Protein AF-A0ABD3GZM9-F1 (afdb_monomer_lite)

Radius of gyration: 21.62 Å; chains: 1; bounding box: 45×61×71 Å

Organism: NCBI:txid122646

pLDDT: mean 75.88, std 21.61, range [27.83, 94.75]

Sequence (218 aa):
MRMRKDNNWVPFNERPEWSHRLAARRHRARAARRWPESVGSADSRRLERGVGILHQVALSGYLQHSALNQRYLLIMKDPSRGGLQAMLESEVQFTLLVTYQAPAKESPGRYLRGLFKDDKLSLIRRTDVITVCLEQISDDESSVHALNLLLDLVSIGYEPSEADSGTLNEFVGIWSSPTDLAGHLCARLENLDAIRSRYWACVEQCYPSPQGRKDTGA

Foldseek 3Di:
DDDDDDPPDDDPVPDDPVVVVVVVVVVCVVVVDPDDLDADPVNLVVLVVLLVVLLVVLLVVPCNLVSLVVNLVSQQRRVVQVGLVNCVVVLLVSLLVSCLSQLLDLRSLVSNCVSCVVPLVVVLVPPSLLVSLLVQDDLALSNLNSLVSVLVSLVVPRDDDPVSQVSLCVRQNHDDDSLRSNLSSLVSNLVRVVVCVVVSVVSNVVSDDPDDPPDPDD

Structure (mmCIF, N/CA/C/O backbone):
data_AF-A0ABD3GZM9-F1
#
_entry.id   AF-A0ABD3GZM9-F1
#
loop_
_atom_site.group_PDB
_atom_site.id
_atom_site.type_symbol
_atom_site.label_atom_id
_atom_site.label_alt_id
_atom_site.label_comp_id
_atom_site.label_asym_id
_atom_site.label_entity_id
_atom_site.label_seq_id
_atom_site.pdbx_PDB_ins_code
_atom_site.Cartn_x
_atom_site.Cartn_y
_atom_site.Cartn_z
_atom_site.occupancy
_atom_site.B_iso_or_equiv
_atom_site.auth_seq_id
_atom_site.auth_comp_id
_atom_site.auth_asym_id
_atom_si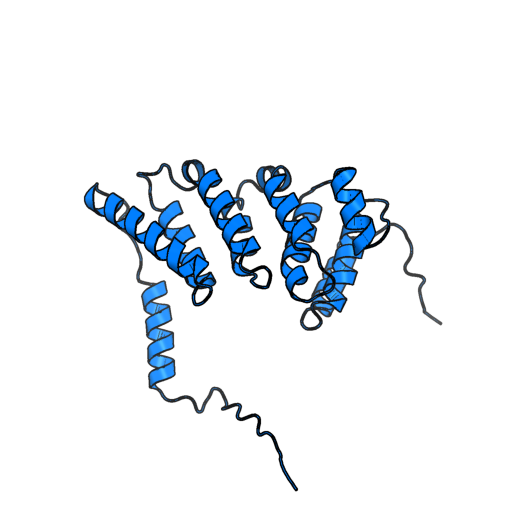te.auth_atom_id
_atom_site.pdbx_PDB_model_num
ATOM 1 N N . MET A 1 1 ? 10.412 -48.342 -9.220 1.00 30.31 1 MET A N 1
ATOM 2 C CA . MET A 1 1 ? 10.475 -47.898 -7.811 1.00 30.31 1 MET A CA 1
ATOM 3 C C . MET A 1 1 ? 9.913 -46.475 -7.741 1.00 30.31 1 MET A C 1
ATOM 5 O O . MET A 1 1 ? 10.525 -45.626 -8.357 1.00 30.31 1 MET A O 1
ATOM 9 N N . ARG A 1 2 ? 8.741 -46.296 -7.083 1.00 27.83 2 ARG A N 1
ATOM 10 C CA . ARG A 1 2 ? 8.134 -45.081 -6.447 1.00 27.83 2 ARG A CA 1
ATOM 11 C C . ARG A 1 2 ? 8.147 -43.721 -7.184 1.00 27.83 2 ARG A C 1
ATOM 13 O O . ARG A 1 2 ? 9.182 -43.307 -7.661 1.00 27.83 2 ARG A O 1
ATOM 20 N N . MET A 1 3 ? 7.113 -42.874 -7.196 1.00 27.91 3 MET A N 1
ATOM 21 C CA . MET A 1 3 ? 5.708 -42.861 -6.751 1.00 27.91 3 MET A CA 1
ATOM 22 C C . MET A 1 3 ? 4.989 -41.773 -7.579 1.00 27.91 3 MET A C 1
ATOM 24 O O . MET A 1 3 ? 5.588 -40.742 -7.879 1.00 27.91 3 MET A O 1
ATOM 28 N N . ARG A 1 4 ? 3.696 -41.969 -7.870 1.00 30.50 4 ARG A N 1
ATOM 29 C CA . ARG A 1 4 ? 2.753 -40.890 -8.208 1.00 30.50 4 ARG A CA 1
ATOM 30 C C . ARG A 1 4 ? 2.458 -40.073 -6.941 1.00 30.50 4 ARG A C 1
ATOM 32 O O . ARG A 1 4 ? 2.327 -40.661 -5.870 1.00 30.50 4 ARG A O 1
ATOM 39 N N . LYS A 1 5 ? 2.345 -38.746 -7.051 1.00 37.03 5 LYS A N 1
ATOM 40 C CA . LYS A 1 5 ? 1.683 -37.905 -6.042 1.00 37.03 5 LYS A CA 1
ATOM 41 C C . LYS A 1 5 ? 0.308 -37.535 -6.583 1.00 37.03 5 LYS A C 1
ATOM 43 O O . LYS A 1 5 ? 0.209 -36.827 -7.581 1.00 37.03 5 LYS A O 1
ATOM 48 N N . ASP A 1 6 ? -0.717 -38.058 -5.930 1.00 34.72 6 ASP A N 1
ATOM 49 C CA . ASP A 1 6 ? -2.115 -37.804 -6.242 1.00 34.72 6 ASP A CA 1
ATOM 50 C C . ASP A 1 6 ? -2.516 -36.399 -5.769 1.00 34.72 6 ASP A C 1
ATOM 52 O O . ASP A 1 6 ? -2.405 -36.061 -4.589 1.00 34.72 6 ASP A O 1
ATOM 56 N N . ASN A 1 7 ? -3.004 -35.580 -6.701 1.00 36.69 7 ASN A N 1
ATOM 57 C CA . ASN A 1 7 ? -3.747 -34.358 -6.410 1.00 36.69 7 ASN A CA 1
ATOM 58 C C . ASN A 1 7 ? -5.193 -34.744 -6.090 1.00 36.69 7 ASN A C 1
ATOM 60 O O . ASN A 1 7 ? -6.012 -34.892 -6.994 1.00 36.69 7 ASN A O 1
ATOM 64 N N . ASN A 1 8 ? -5.519 -34.891 -4.808 1.00 34.94 8 ASN A N 1
ATOM 65 C CA . ASN A 1 8 ? -6.892 -35.149 -4.380 1.00 34.94 8 ASN A CA 1
ATOM 66 C C . ASN A 1 8 ? -7.663 -33.820 -4.247 1.00 34.94 8 ASN A C 1
ATOM 68 O O . ASN A 1 8 ? -7.846 -33.282 -3.155 1.00 34.94 8 ASN A O 1
ATOM 72 N N . TRP A 1 9 ? -8.077 -33.257 -5.384 1.00 33.62 9 TRP A N 1
ATOM 73 C CA . TRP A 1 9 ? -9.073 -32.185 -5.437 1.00 33.62 9 TRP A CA 1
ATOM 74 C C . TRP A 1 9 ? -10.469 -32.813 -5.423 1.00 33.62 9 TRP A C 1
ATOM 76 O O . TRP A 1 9 ? -10.878 -33.433 -6.400 1.00 33.62 9 TRP A O 1
ATOM 86 N N . VAL A 1 10 ? -11.203 -32.651 -4.320 1.00 37.72 10 VAL A N 1
ATOM 87 C CA . VAL A 1 10 ? -12.602 -33.099 -4.229 1.00 37.72 10 VAL A CA 1
ATOM 88 C C . VAL A 1 10 ? -13.515 -32.018 -4.832 1.00 37.72 10 VAL A C 1
ATOM 90 O O . VAL A 1 10 ? -13.465 -30.867 -4.368 1.00 37.72 10 VAL A O 1
ATOM 93 N N . PRO A 1 11 ? -14.341 -32.340 -5.846 1.00 38.53 11 PRO A N 1
ATOM 94 C CA . PRO A 1 11 ? -15.256 -31.396 -6.483 1.00 38.53 11 PRO A CA 1
ATOM 95 C C . PRO A 1 11 ? -16.227 -30.741 -5.490 1.00 38.53 11 PRO A C 1
ATOM 97 O O . PRO A 1 11 ? -16.643 -31.331 -4.494 1.00 38.53 11 PRO A O 1
ATOM 100 N N . PHE A 1 12 ? -16.623 -29.497 -5.774 1.00 38.81 12 PHE A N 1
ATOM 101 C CA . PHE A 1 12 ? -17.472 -28.667 -4.906 1.00 38.81 12 PHE A CA 1
ATOM 102 C C . PHE A 1 12 ? -18.813 -29.322 -4.516 1.00 38.81 12 PHE A C 1
ATOM 104 O O . PHE A 1 12 ? -19.304 -29.070 -3.418 1.00 38.81 12 PHE A O 1
ATOM 111 N N . ASN A 1 13 ? -19.359 -30.200 -5.363 1.00 41.78 13 ASN A N 1
ATOM 112 C CA . ASN A 1 13 ? -20.632 -30.894 -5.133 1.00 41.78 13 ASN A CA 1
ATOM 113 C C . ASN A 1 13 ? -20.536 -32.146 -4.242 1.00 41.78 13 ASN A C 1
ATOM 115 O O . ASN A 1 13 ? -21.569 -32.711 -3.899 1.00 41.78 13 ASN A O 1
ATOM 119 N N . GLU A 1 14 ? -19.335 -32.568 -3.837 1.00 39.75 14 GLU A N 1
ATOM 120 C CA . GLU A 1 14 ? -19.124 -33.758 -2.994 1.00 39.75 14 GLU A CA 1
ATOM 121 C C . GLU A 1 14 ? -18.721 -33.402 -1.554 1.00 39.75 14 GLU A C 1
ATOM 123 O O . GLU A 1 14 ? -18.358 -34.263 -0.749 1.00 39.75 14 GLU A O 1
ATOM 128 N N . ARG A 1 15 ? -18.778 -32.113 -1.190 1.00 48.59 15 ARG A N 1
ATOM 129 C CA . ARG A 1 15 ? -18.458 -31.684 0.172 1.00 48.59 15 ARG A CA 1
ATOM 130 C C . ARG A 1 15 ? -19.601 -32.048 1.129 1.00 48.59 15 ARG A C 1
ATOM 132 O O . ARG A 1 15 ? -20.759 -31.759 0.836 1.00 48.59 15 ARG A O 1
ATOM 139 N N . PRO A 1 16 ? -19.306 -32.612 2.315 1.00 42.72 16 PRO A N 1
ATOM 140 C CA . PRO A 1 16 ? -20.341 -32.962 3.284 1.00 42.72 16 PRO A CA 1
ATOM 141 C C . PRO A 1 16 ? -21.199 -31.751 3.686 1.00 42.72 16 PRO A C 1
ATOM 143 O O . PRO A 1 16 ? -20.667 -30.651 3.872 1.00 42.72 16 PRO A O 1
ATOM 146 N N . GLU A 1 17 ? -22.502 -31.951 3.919 1.00 39.12 17 GLU A N 1
ATOM 147 C CA . GLU A 1 17 ? -23.472 -30.903 4.300 1.00 39.12 17 GLU A CA 1
ATOM 148 C C . GLU A 1 17 ? -23.004 -29.988 5.452 1.00 39.12 17 GLU A C 1
ATOM 150 O O . GLU A 1 17 ? -23.352 -28.803 5.501 1.00 39.12 17 GLU A O 1
ATOM 155 N N . TRP A 1 18 ? -22.189 -30.497 6.385 1.00 39.97 18 TRP A N 1
ATOM 156 C CA . TRP A 1 18 ? -21.665 -29.704 7.502 1.00 39.97 18 TRP A CA 1
ATOM 157 C C . TRP A 1 18 ? -20.773 -28.539 7.042 1.00 39.97 18 TRP A C 1
ATOM 159 O O . TRP A 1 18 ? -20.744 -27.496 7.698 1.00 39.97 18 TRP A O 1
ATOM 169 N N . SER A 1 19 ? -20.103 -28.663 5.893 1.00 34.38 19 SER A N 1
ATOM 170 C CA . SER A 1 19 ? -19.250 -27.616 5.316 1.00 34.38 19 SER A CA 1
ATOM 171 C C . SER A 1 19 ? -20.071 -26.436 4.779 1.00 34.38 19 SER A C 1
ATOM 173 O O . SER A 1 19 ? -19.741 -25.274 5.038 1.00 34.38 19 SER A O 1
ATOM 175 N N . HIS A 1 20 ? -21.216 -26.723 4.156 1.00 39.00 20 HIS A N 1
ATOM 176 C CA . HIS A 1 20 ? -22.193 -25.727 3.720 1.00 39.00 20 HIS A CA 1
ATOM 177 C C . HIS A 1 20 ? -22.867 -25.046 4.918 1.00 39.00 20 HIS A C 1
ATOM 179 O O . HIS A 1 20 ? -23.014 -23.822 4.936 1.00 39.00 20 HIS A O 1
ATOM 185 N N . ARG A 1 21 ? -23.183 -25.801 5.981 1.00 35.25 21 ARG A N 1
ATOM 186 C CA . ARG A 1 21 ? -23.749 -25.252 7.229 1.00 35.25 21 ARG A CA 1
ATOM 187 C C . ARG A 1 21 ? -22.761 -24.342 7.972 1.00 35.25 21 ARG A C 1
ATOM 189 O O . ARG A 1 21 ? -23.177 -23.317 8.515 1.00 35.25 21 ARG A O 1
ATOM 196 N N . LEU A 1 22 ? -21.458 -24.643 7.952 1.00 38.00 22 LEU A N 1
ATOM 197 C CA . LEU A 1 22 ? -20.407 -23.773 8.502 1.00 38.00 22 LEU A CA 1
ATOM 198 C C . LEU A 1 22 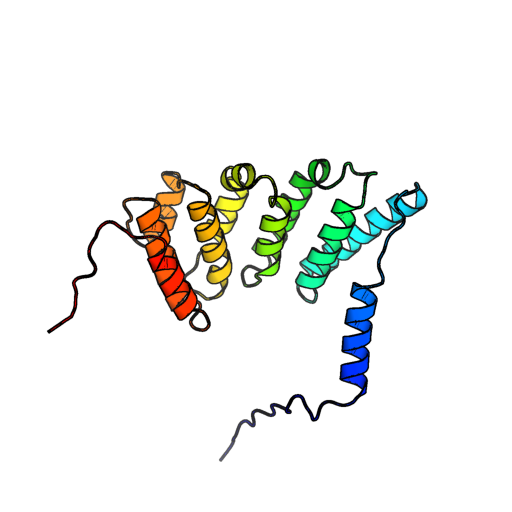? -20.192 -22.507 7.663 1.00 38.00 22 LEU A C 1
ATOM 200 O O . LEU A 1 22 ? -20.069 -21.421 8.231 1.00 38.00 22 LEU A O 1
ATOM 204 N N . ALA A 1 23 ? -20.194 -22.605 6.332 1.00 41.12 23 ALA A N 1
ATOM 205 C CA . ALA A 1 23 ? -20.106 -21.443 5.445 1.00 41.12 23 ALA A CA 1
ATOM 206 C C . ALA A 1 23 ? -21.333 -20.521 5.583 1.00 41.12 23 ALA A C 1
ATOM 208 O O . ALA A 1 23 ? -21.179 -19.305 5.723 1.00 41.12 23 ALA A O 1
ATOM 209 N N . ALA A 1 24 ? -22.539 -21.093 5.662 1.00 31.34 24 ALA A N 1
ATOM 210 C CA . ALA A 1 24 ? -23.785 -20.363 5.886 1.00 31.34 24 ALA A CA 1
ATOM 211 C C . ALA A 1 24 ? -23.846 -19.724 7.285 1.00 31.34 24 ALA A C 1
ATOM 213 O O . ALA A 1 24 ? -24.256 -18.570 7.410 1.00 31.34 24 ALA A O 1
ATOM 214 N N . ARG A 1 25 ? -23.363 -20.403 8.339 1.00 37.84 25 ARG A N 1
ATOM 215 C CA . ARG A 1 25 ? -23.191 -19.803 9.678 1.00 37.84 25 ARG A CA 1
ATOM 216 C C . ARG A 1 25 ? -22.153 -18.681 9.679 1.00 37.84 25 ARG A C 1
ATOM 218 O O . ARG A 1 25 ? -22.397 -17.646 10.290 1.00 37.84 25 ARG A O 1
ATOM 225 N N . ARG A 1 26 ? -21.041 -18.824 8.948 1.00 49.06 26 ARG A N 1
ATOM 226 C CA . ARG A 1 26 ? -20.030 -17.765 8.765 1.00 49.06 26 ARG A CA 1
ATOM 227 C C . ARG A 1 26 ? -20.583 -16.569 7.987 1.00 49.06 26 ARG A C 1
ATOM 229 O O . ARG A 1 26 ? -20.178 -15.446 8.255 1.00 49.06 26 ARG A O 1
ATOM 236 N N . HIS A 1 27 ? -21.485 -16.775 7.031 1.00 36.88 27 HIS A N 1
ATOM 237 C CA . HIS A 1 27 ? -22.154 -15.692 6.302 1.00 36.88 27 HIS A CA 1
ATOM 238 C C . HIS A 1 27 ? -23.240 -15.011 7.154 1.00 36.88 27 HIS A C 1
ATOM 240 O O . HIS A 1 27 ? -23.281 -13.789 7.247 1.00 36.88 27 HIS A O 1
ATOM 246 N N . ARG A 1 28 ? -24.063 -15.779 7.879 1.00 34.81 28 ARG A N 1
ATOM 247 C CA . ARG A 1 28 ? -25.086 -15.234 8.791 1.00 34.81 28 ARG A CA 1
ATOM 248 C C . ARG A 1 28 ? -24.478 -14.508 9.997 1.00 34.81 28 ARG A C 1
ATOM 250 O O . ARG A 1 28 ? -24.978 -13.454 10.361 1.00 34.81 28 ARG A O 1
ATOM 257 N N . ALA A 1 29 ? -23.352 -14.970 10.547 1.00 40.03 29 ALA A N 1
ATOM 258 C CA . ALA A 1 29 ? -22.595 -14.236 11.573 1.00 40.03 29 ALA A CA 1
ATOM 259 C C . ALA A 1 29 ? -21.937 -12.943 11.038 1.00 40.03 29 ALA A C 1
ATOM 261 O O . ALA A 1 29 ? -21.656 -12.021 11.807 1.00 40.03 29 ALA A O 1
ATOM 262 N N . ARG A 1 30 ? -21.701 -12.860 9.719 1.00 45.38 30 ARG A N 1
ATOM 263 C CA . ARG A 1 30 ? -21.268 -11.638 9.021 1.00 45.38 30 ARG A CA 1
ATOM 264 C C . ARG A 1 30 ? -22.433 -10.668 8.776 1.00 45.38 30 ARG A C 1
ATOM 266 O O . ARG A 1 30 ? -22.232 -9.471 8.929 1.00 45.38 30 ARG A O 1
ATOM 273 N N . ALA A 1 31 ? -23.636 -11.169 8.487 1.00 34.38 31 ALA A N 1
ATOM 274 C CA . ALA A 1 31 ? -24.830 -10.354 8.232 1.00 34.38 31 ALA A CA 1
ATOM 275 C C . ALA A 1 31 ? -25.571 -9.882 9.504 1.00 34.38 31 ALA A C 1
ATOM 277 O O . ALA A 1 31 ? -26.143 -8.798 9.518 1.00 34.38 31 ALA A O 1
ATOM 278 N N . ALA A 1 32 ? -25.550 -10.656 10.594 1.00 32.41 32 ALA A N 1
ATOM 279 C CA . ALA A 1 32 ? -26.385 -10.420 11.780 1.00 32.41 32 ALA A CA 1
ATOM 280 C C . ALA A 1 32 ? -25.858 -9.356 12.765 1.00 32.41 32 ALA A C 1
ATOM 282 O O . ALA A 1 32 ? -26.318 -9.284 13.900 1.00 32.41 32 ALA A O 1
ATOM 283 N N . ARG A 1 33 ? -24.892 -8.521 12.373 1.00 48.41 33 ARG A N 1
ATOM 284 C CA . ARG A 1 33 ? -24.276 -7.525 13.264 1.00 48.41 33 ARG A CA 1
ATOM 285 C C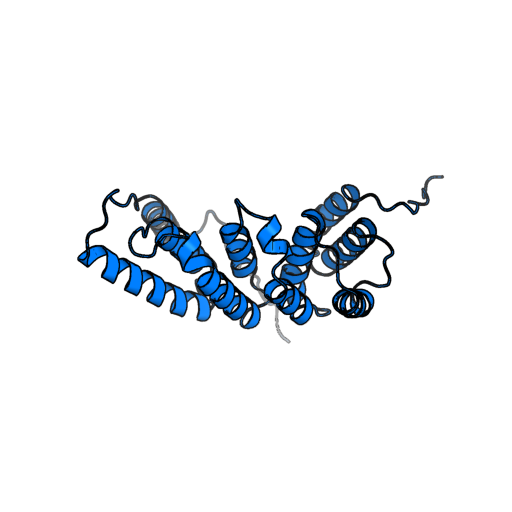 . ARG A 1 33 ? -24.698 -6.094 12.908 1.00 48.41 33 ARG A C 1
ATOM 287 O O . ARG A 1 33 ? -23.871 -5.221 12.638 1.00 48.41 33 ARG A O 1
ATOM 294 N N . ARG A 1 34 ? -26.018 -5.861 12.933 1.00 40.97 34 ARG A N 1
ATOM 295 C CA . ARG A 1 34 ? -26.585 -4.524 13.183 1.00 40.97 34 ARG A CA 1
ATOM 296 C C . ARG A 1 34 ? -26.290 -4.184 14.643 1.00 40.97 34 ARG A C 1
ATOM 298 O O . ARG A 1 34 ? -26.726 -4.902 15.535 1.00 40.97 34 ARG A O 1
ATOM 305 N N . TRP A 1 35 ? -25.486 -3.147 14.852 1.00 46.81 35 TRP A N 1
ATOM 306 C CA . TRP A 1 35 ? -25.187 -2.612 16.179 1.00 46.81 35 TRP A CA 1
ATOM 307 C C . TRP A 1 35 ? -26.169 -1.473 16.482 1.00 46.81 35 TRP A C 1
ATOM 309 O O . TRP A 1 35 ? -26.525 -0.768 15.535 1.00 46.81 35 TRP A O 1
ATOM 319 N N . PRO A 1 36 ? -26.613 -1.299 17.740 1.00 41.41 36 PRO A N 1
ATOM 320 C CA . PRO A 1 36 ? -27.454 -0.171 18.138 1.00 41.41 36 PRO A CA 1
ATOM 321 C C . PRO A 1 36 ? -26.736 1.165 17.900 1.00 41.41 36 PRO A C 1
ATOM 323 O O . PRO A 1 36 ? -25.518 1.241 18.042 1.00 41.41 36 PRO A O 1
ATOM 326 N N . GLU A 1 37 ? -27.488 2.210 17.558 1.00 45.75 37 GLU A N 1
ATOM 327 C CA . GLU A 1 37 ? -26.966 3.539 17.187 1.00 45.75 37 GLU A CA 1
ATOM 328 C C . GLU A 1 37 ? -26.413 4.354 18.375 1.00 45.75 37 GLU A C 1
ATOM 330 O O . GLU A 1 37 ? -25.767 5.377 18.168 1.00 45.75 37 GLU A O 1
ATOM 335 N N . SER A 1 38 ? -26.591 3.892 19.619 1.00 47.78 38 SER A N 1
ATOM 336 C CA . SER A 1 38 ? -26.079 4.555 20.826 1.00 47.78 38 SER A CA 1
ATOM 337 C C . SER A 1 38 ? -25.206 3.614 21.663 1.00 47.78 38 SER A C 1
ATOM 339 O O . SER A 1 38 ? -25.687 2.593 22.158 1.00 47.78 38 SER A O 1
ATOM 341 N N . VAL A 1 39 ? -23.933 3.976 21.845 1.00 51.56 39 VAL A N 1
ATOM 342 C CA . VAL A 1 39 ? -22.915 3.179 22.550 1.00 51.56 39 VAL A CA 1
ATOM 343 C C . VAL A 1 39 ? -22.732 3.719 23.975 1.00 51.56 39 VAL A C 1
ATOM 345 O O . VAL A 1 39 ? -22.277 4.844 24.161 1.00 51.56 39 VAL A O 1
ATOM 348 N N . GLY A 1 40 ? -23.084 2.929 24.996 1.00 52.56 40 GLY A N 1
ATOM 349 C CA . GLY A 1 40 ? -22.820 3.257 26.406 1.00 52.56 40 GLY A CA 1
ATOM 350 C C . GLY A 1 40 ? -21.383 2.927 26.852 1.00 52.56 40 GLY A C 1
ATOM 351 O O . GLY A 1 40 ? -20.634 2.248 26.153 1.00 52.56 40 GLY A O 1
ATOM 352 N N . SER A 1 41 ? -20.988 3.334 28.065 1.00 51.44 41 SER A N 1
ATOM 353 C CA . SER A 1 41 ? -19.623 3.126 28.605 1.00 51.44 41 SER A CA 1
ATOM 354 C C . SER A 1 41 ? -19.207 1.650 28.761 1.00 51.44 41 SER A C 1
ATOM 356 O O . SER A 1 41 ? -18.025 1.306 28.673 1.00 51.44 41 SER A O 1
ATOM 358 N N . ALA A 1 42 ? -20.168 0.745 28.975 1.00 53.59 42 ALA A N 1
ATOM 359 C CA . ALA A 1 42 ? -19.934 -0.699 28.985 1.00 53.59 42 ALA A CA 1
ATOM 360 C C . ALA A 1 42 ? -19.665 -1.262 27.578 1.00 53.59 42 ALA A C 1
ATOM 362 O O . ALA A 1 42 ? -18.860 -2.187 27.440 1.00 53.59 42 ALA A O 1
ATOM 363 N N . ASP A 1 43 ? -20.283 -0.679 26.546 1.00 64.81 43 ASP A N 1
ATOM 364 C CA . ASP A 1 43 ? -20.013 -1.041 25.157 1.00 64.81 43 ASP A CA 1
ATOM 365 C C . ASP A 1 43 ? -18.675 -0.475 24.683 1.00 64.81 43 ASP A C 1
ATOM 367 O O . ASP A 1 43 ? -17.941 -1.206 24.029 1.00 64.81 43 ASP A O 1
ATOM 371 N N . SER A 1 44 ? -18.273 0.730 25.102 1.00 61.41 44 SER A N 1
ATOM 372 C CA . SER A 1 44 ? -16.940 1.278 24.792 1.00 61.41 44 SER A CA 1
ATOM 373 C C . SER A 1 44 ? -15.814 0.327 25.239 1.00 61.41 44 SER A C 1
ATOM 375 O O . SER A 1 44 ? -15.070 -0.184 24.406 1.00 61.41 44 SER A O 1
ATOM 377 N N . ARG A 1 45 ? -15.787 -0.115 26.508 1.00 64.00 45 ARG A N 1
ATOM 378 C CA . ARG A 1 45 ? -14.813 -1.131 26.989 1.00 64.00 45 ARG A CA 1
ATOM 379 C C . ARG A 1 45 ? -14.892 -2.480 26.260 1.00 64.00 45 ARG A C 1
ATOM 381 O O . ARG A 1 45 ? -13.958 -3.287 26.306 1.00 64.00 45 ARG A O 1
ATOM 388 N N . ARG A 1 46 ? -16.034 -2.805 25.653 1.00 68.38 46 ARG A N 1
ATOM 389 C CA . ARG A 1 46 ? -16.204 -4.015 24.838 1.00 68.38 46 ARG A CA 1
ATOM 390 C C . ARG A 1 46 ? -15.613 -3.822 23.442 1.00 68.38 46 ARG A C 1
ATOM 392 O O . ARG A 1 46 ? -14.982 -4.751 22.939 1.00 68.38 46 ARG A O 1
ATOM 399 N N . LEU A 1 47 ? -15.771 -2.634 22.862 1.00 68.00 47 LEU A N 1
ATOM 400 C CA . LEU A 1 47 ? -15.164 -2.229 21.596 1.00 68.00 47 LEU A CA 1
ATOM 401 C C . LEU A 1 47 ? -13.637 -2.195 21.715 1.00 68.00 47 LEU A C 1
ATOM 403 O O . LEU A 1 47 ? -12.965 -2.809 20.890 1.00 68.00 47 LEU A O 1
ATOM 407 N N . GLU A 1 48 ? -13.089 -1.626 22.792 1.00 70.38 48 GLU A N 1
ATOM 408 C CA . GLU A 1 48 ? -11.637 -1.589 23.032 1.00 70.38 48 GLU A CA 1
ATOM 409 C C . GLU A 1 48 ? -11.018 -2.987 23.094 1.00 70.38 48 GLU A C 1
ATOM 411 O O . GLU A 1 48 ? -10.037 -3.285 22.408 1.00 70.38 48 GLU A O 1
ATOM 416 N N . ARG A 1 49 ? -11.637 -3.888 23.868 1.00 77.38 49 ARG A N 1
ATOM 417 C CA . ARG A 1 49 ? -11.221 -5.295 23.922 1.00 77.38 49 ARG A CA 1
ATOM 418 C C . ARG A 1 49 ? -11.363 -5.975 22.564 1.00 77.38 49 ARG A C 1
ATOM 420 O O . ARG A 1 49 ? -10.497 -6.758 22.192 1.00 77.38 49 ARG A O 1
ATOM 427 N N . GLY A 1 50 ? -12.415 -5.655 21.810 1.00 79.06 50 GLY A N 1
ATOM 428 C CA . GLY A 1 50 ? -12.606 -6.134 20.442 1.00 79.06 50 GLY A CA 1
ATOM 429 C C . GLY A 1 50 ? -11.452 -5.732 19.522 1.00 79.06 50 GLY A C 1
ATOM 430 O O . GLY A 1 50 ? -10.857 -6.592 18.880 1.00 79.06 50 GLY A O 1
ATOM 431 N N . VAL A 1 51 ? -11.077 -4.452 19.512 1.00 77.56 51 VAL A N 1
ATOM 432 C CA . VAL A 1 51 ? -9.942 -3.928 18.735 1.00 77.56 51 VAL A CA 1
ATOM 433 C C . VAL A 1 51 ? -8.627 -4.599 19.156 1.00 77.56 51 VAL A C 1
ATOM 435 O O . VAL A 1 51 ? -7.840 -4.977 18.287 1.00 77.56 51 VAL A O 1
ATOM 438 N N . GLY A 1 52 ? -8.405 -4.818 20.456 1.00 78.00 52 GLY A N 1
ATOM 439 C CA . GLY A 1 52 ? -7.223 -5.523 20.973 1.00 78.00 52 GLY A CA 1
ATOM 440 C C . GLY A 1 52 ? -7.143 -6.996 20.552 1.00 78.00 52 GLY A C 1
ATOM 441 O O . GLY A 1 52 ? -6.095 -7.462 20.112 1.00 78.00 52 GLY A O 1
ATOM 442 N N . ILE A 1 53 ? -8.259 -7.728 20.596 1.00 80.19 53 ILE A N 1
ATOM 443 C CA . ILE A 1 53 ? -8.315 -9.120 20.116 1.00 80.19 53 ILE A CA 1
ATOM 444 C C . ILE A 1 53 ? -8.026 -9.171 18.613 1.00 80.19 53 ILE A C 1
ATOM 446 O O . ILE A 1 53 ? -7.237 -9.993 18.152 1.00 80.19 53 ILE A O 1
ATOM 450 N N . LEU A 1 54 ? -8.635 -8.273 17.834 1.00 82.62 54 LEU A N 1
ATOM 451 C CA . LEU A 1 54 ? -8.427 -8.227 16.387 1.00 82.62 54 LEU A CA 1
ATOM 452 C C . LEU A 1 54 ? -6.993 -7.849 16.015 1.00 82.62 54 LEU A C 1
ATOM 454 O O . LEU A 1 54 ? -6.487 -8.358 15.020 1.00 82.62 54 LEU A O 1
ATOM 458 N N . HIS A 1 55 ? -6.336 -7.011 16.818 1.00 83.50 55 HIS A N 1
ATOM 459 C CA . HIS A 1 55 ? -4.915 -6.703 16.678 1.00 83.50 55 HIS A CA 1
ATOM 460 C C . HIS A 1 55 ? -4.064 -7.978 16.777 1.00 83.50 55 HIS A C 1
ATOM 462 O O . HIS A 1 55 ? -3.334 -8.304 15.844 1.00 83.50 55 HIS A O 1
ATOM 468 N N . GLN A 1 56 ? -4.233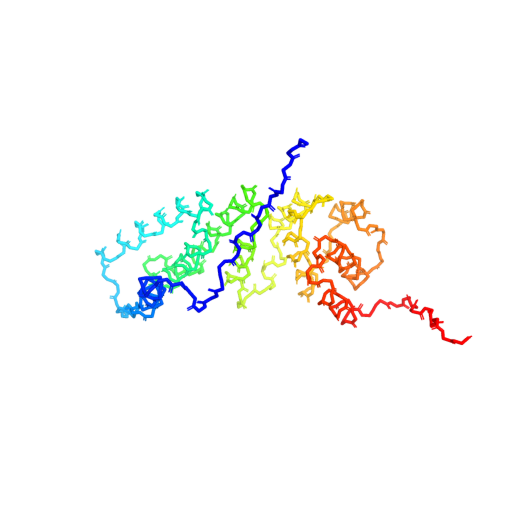 -8.760 17.847 1.00 82.00 56 GLN A N 1
ATOM 469 C CA . GLN A 1 56 ? -3.502 -10.020 18.033 1.00 82.00 56 GLN A CA 1
ATOM 470 C C . GLN A 1 56 ? -3.793 -11.032 16.915 1.00 82.00 56 GLN A C 1
ATOM 472 O O . GLN A 1 56 ? -2.881 -11.665 16.384 1.00 82.00 56 GLN A O 1
ATOM 477 N N . VAL A 1 57 ? -5.060 -11.164 16.509 1.00 78.75 57 VAL A N 1
ATOM 478 C CA . VAL A 1 57 ? -5.449 -12.092 15.435 1.00 78.75 57 VAL A CA 1
ATOM 479 C C . VAL A 1 57 ? -4.856 -11.672 14.087 1.00 78.75 57 VAL A C 1
ATOM 481 O O . VAL A 1 57 ? -4.441 -12.536 13.314 1.00 78.75 57 VAL A O 1
ATOM 484 N N . ALA A 1 58 ? -4.795 -10.374 13.790 1.00 77.38 58 ALA A N 1
ATOM 485 C CA . ALA A 1 58 ? -4.214 -9.876 12.548 1.00 77.38 58 ALA A CA 1
ATOM 486 C C . ALA A 1 58 ? -2.701 -10.121 12.475 1.00 77.38 58 ALA A C 1
ATOM 488 O O . ALA A 1 58 ? -2.222 -10.558 11.427 1.00 77.38 58 ALA A O 1
ATOM 489 N N . LEU A 1 59 ? -1.986 -9.924 13.588 1.00 81.75 59 LEU A N 1
ATOM 490 C CA . LEU A 1 59 ? -0.555 -10.228 13.694 1.00 81.75 59 LEU A CA 1
ATOM 491 C C . LEU A 1 59 ? -0.271 -11.737 13.629 1.00 81.75 59 LEU A C 1
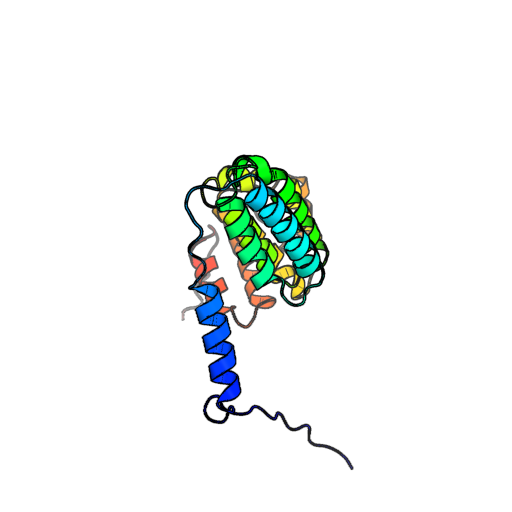ATOM 493 O O . LEU A 1 59 ? 0.767 -12.146 13.130 1.00 81.75 59 LEU A O 1
ATOM 497 N N . SER A 1 60 ? -1.214 -12.593 14.044 1.00 81.31 60 SER A N 1
ATOM 498 C CA . SER A 1 60 ? -1.052 -14.054 13.925 1.00 81.31 60 SER A CA 1
ATOM 499 C C . SER A 1 60 ? -1.069 -14.581 12.479 1.00 81.31 60 SER A C 1
ATOM 501 O O . SER A 1 60 ? -0.752 -15.745 12.248 1.00 81.31 60 SER A O 1
ATOM 503 N N . GLY A 1 61 ? -1.518 -13.779 11.506 1.00 73.31 61 GLY A N 1
ATOM 504 C CA . GLY A 1 61 ? -1.579 -14.138 10.082 1.00 73.31 61 GLY A CA 1
ATOM 505 C C . GLY A 1 61 ? -2.721 -15.083 9.662 1.00 73.31 61 GLY A C 1
ATOM 506 O O . GLY A 1 61 ? -3.156 -15.031 8.511 1.00 73.31 61 GLY A O 1
ATOM 507 N N . TYR A 1 62 ? -3.284 -15.898 10.563 1.00 69.44 62 TYR A N 1
ATOM 508 C CA . TYR A 1 62 ? -4.261 -16.948 10.208 1.00 69.44 62 TYR A CA 1
ATOM 509 C C . TYR A 1 62 ? -5.629 -16.437 9.736 1.00 69.44 62 TYR A C 1
ATOM 511 O O . TYR A 1 62 ? -6.254 -17.031 8.858 1.00 69.44 62 TYR A O 1
ATOM 519 N N . LEU A 1 63 ? -6.130 -15.352 10.329 1.00 72.94 63 LEU A N 1
ATOM 520 C CA . LEU A 1 63 ? -7.459 -14.794 10.034 1.00 72.94 63 LEU A CA 1
ATOM 521 C C . LEU A 1 63 ? -7.389 -13.306 9.684 1.00 72.94 63 LEU A C 1
ATOM 523 O O . LEU A 1 63 ? -8.370 -12.578 9.852 1.00 72.94 63 LEU A O 1
ATOM 527 N N . GLN A 1 64 ? -6.237 -12.869 9.174 1.00 80.06 64 GLN A N 1
ATOM 528 C CA . GLN A 1 64 ? -5.888 -11.463 8.996 1.00 80.06 64 GLN A CA 1
ATOM 529 C C . GLN A 1 64 ? -6.952 -10.676 8.218 1.00 80.06 64 GLN A C 1
ATOM 531 O O . GLN A 1 64 ? -7.446 -9.675 8.726 1.00 80.06 64 GLN A O 1
ATOM 536 N N . HIS A 1 65 ? -7.420 -11.162 7.062 1.00 84.94 65 HIS A N 1
ATOM 537 C CA . HIS A 1 65 ? -8.467 -10.465 6.302 1.00 84.94 65 HIS A CA 1
ATOM 538 C C . HIS A 1 65 ? -9.763 -10.286 7.113 1.00 84.94 65 HIS A C 1
ATOM 540 O O . HIS A 1 65 ? -10.339 -9.194 7.147 1.00 84.94 65 HIS A O 1
ATOM 546 N N . SER A 1 66 ? -10.255 -11.347 7.760 1.00 84.50 66 SER A N 1
ATOM 547 C CA . SER A 1 66 ? -11.496 -11.259 8.541 1.00 84.50 66 SER A CA 1
ATOM 548 C C . SER A 1 66 ? -11.326 -10.351 9.755 1.00 84.50 66 SER A C 1
ATOM 550 O O . SER A 1 66 ? -12.262 -9.631 10.104 1.00 84.50 66 SER A O 1
ATOM 552 N N . ALA A 1 67 ? -10.141 -10.370 10.367 1.00 86.12 67 ALA A N 1
ATOM 553 C CA . ALA A 1 67 ? -9.816 -9.527 11.500 1.00 86.12 67 ALA A CA 1
ATOM 554 C C . ALA A 1 67 ? -9.756 -8.048 11.106 1.00 86.12 67 ALA A C 1
ATOM 556 O O . ALA A 1 67 ? -10.434 -7.238 11.730 1.00 86.12 67 ALA A O 1
ATOM 557 N N . LEU A 1 68 ? -9.049 -7.710 10.023 1.00 88.25 68 LEU A N 1
ATOM 558 C CA . LEU A 1 68 ? -8.961 -6.347 9.491 1.00 88.25 68 LEU A CA 1
ATOM 559 C C . LEU A 1 68 ? -10.335 -5.807 9.070 1.00 88.25 68 LEU A C 1
ATOM 561 O O . LEU A 1 68 ? -10.690 -4.687 9.419 1.00 88.25 68 LEU A O 1
ATOM 565 N N . ASN A 1 69 ? -11.178 -6.618 8.422 1.00 88.69 69 ASN A N 1
ATOM 566 C CA . ASN A 1 69 ? -12.531 -6.179 8.065 1.00 88.69 69 ASN A CA 1
ATOM 567 C C . ASN A 1 69 ? -13.410 -5.912 9.301 1.00 88.69 69 ASN A C 1
ATOM 569 O O . ASN A 1 69 ? -14.163 -4.942 9.342 1.00 88.69 69 ASN A O 1
ATOM 573 N N . GLN A 1 70 ? -13.326 -6.765 10.328 1.00 86.81 70 GLN A N 1
ATOM 574 C CA . GLN A 1 70 ? -14.041 -6.521 11.585 1.00 86.81 70 GLN A CA 1
ATOM 575 C C . GLN A 1 70 ? -13.485 -5.302 12.319 1.00 86.81 70 GLN A C 1
ATOM 577 O O . GLN A 1 70 ? -14.261 -4.548 12.898 1.00 86.81 70 GLN A O 1
ATOM 582 N N . ARG A 1 71 ? -12.169 -5.087 12.256 1.00 89.38 71 ARG A N 1
ATOM 583 C CA . ARG A 1 71 ? -11.492 -3.951 12.878 1.00 89.38 71 ARG A CA 1
ATOM 584 C C . ARG A 1 71 ? -11.979 -2.645 12.261 1.00 89.38 71 ARG A C 1
ATOM 586 O O . ARG A 1 71 ? -12.422 -1.778 13.005 1.00 89.38 71 ARG A O 1
ATOM 593 N N . TYR A 1 72 ? -12.034 -2.577 10.929 1.00 88.19 72 TYR A N 1
ATOM 594 C CA . TYR A 1 72 ? -12.584 -1.432 10.200 1.00 88.19 72 TYR A CA 1
ATOM 595 C C . TYR A 1 72 ? -14.006 -1.101 10.670 1.00 88.19 72 TYR A C 1
ATOM 597 O O . TYR A 1 72 ? -14.313 0.035 11.019 1.00 88.19 72 TYR A O 1
ATOM 605 N N . LEU A 1 73 ? -14.875 -2.116 10.740 1.00 86.06 73 LEU A N 1
ATOM 606 C CA . LEU A 1 73 ? -16.262 -1.935 11.169 1.00 86.06 73 LEU A CA 1
ATOM 607 C C . LEU A 1 73 ? -16.386 -1.465 12.619 1.00 86.06 73 LEU A C 1
ATOM 609 O O . LEU A 1 73 ? -17.287 -0.682 12.904 1.00 86.06 73 LEU A O 1
ATOM 613 N N . LEU A 1 74 ? -15.539 -1.956 13.528 1.00 85.56 74 LEU A N 1
ATOM 614 C CA . LEU A 1 74 ? -15.556 -1.516 14.924 1.00 85.56 74 LEU A CA 1
ATOM 615 C C . LEU A 1 74 ? -15.118 -0.058 15.042 1.00 85.56 74 LEU A C 1
ATOM 617 O O . LEU A 1 74 ? -15.806 0.713 15.696 1.00 85.56 74 LEU A O 1
ATOM 621 N N . ILE A 1 75 ? -14.039 0.330 14.362 1.00 85.06 75 ILE A N 1
ATOM 622 C CA . ILE A 1 75 ? -13.496 1.695 14.413 1.00 85.06 75 ILE A CA 1
ATOM 623 C C . ILE A 1 75 ? -14.479 2.703 13.825 1.00 85.06 75 ILE A C 1
ATOM 625 O O . ILE A 1 75 ? -14.737 3.742 14.423 1.00 85.06 75 ILE A O 1
ATOM 629 N N . MET A 1 76 ? -15.096 2.372 12.689 1.00 81.19 76 MET A N 1
ATOM 630 C CA . MET A 1 76 ? -16.116 3.224 12.071 1.00 81.19 76 MET A CA 1
ATOM 631 C C . MET A 1 76 ? -17.359 3.411 12.950 1.00 81.19 76 MET A C 1
ATOM 633 O O . MET A 1 76 ? -18.094 4.375 12.762 1.00 81.19 76 MET A O 1
ATOM 637 N N . LYS A 1 77 ? -17.624 2.481 13.873 1.00 74.62 77 LYS A N 1
ATOM 638 C CA . LYS A 1 77 ? -18.821 2.464 14.724 1.00 74.62 77 LYS A CA 1
ATOM 639 C C . LYS A 1 77 ? -18.544 2.821 16.181 1.00 74.62 77 LYS A C 1
ATOM 641 O O . LYS A 1 77 ? -19.469 2.730 16.982 1.00 74.62 77 LYS A O 1
ATOM 646 N N . ASP A 1 78 ? -17.313 3.187 16.535 1.00 70.56 78 ASP A N 1
ATOM 647 C CA . ASP A 1 78 ? -16.953 3.574 17.898 1.00 70.56 78 ASP A CA 1
ATOM 648 C C . ASP A 1 78 ? -16.880 5.106 18.034 1.00 70.56 78 ASP A C 1
ATOM 650 O O . ASP A 1 78 ? -15.807 5.701 17.879 1.00 70.56 78 ASP A O 1
ATOM 654 N N . PRO A 1 79 ? -18.007 5.778 18.343 1.00 60.94 79 PRO A N 1
ATOM 655 C CA . PRO A 1 79 ? -18.016 7.220 18.557 1.00 60.94 79 PRO A CA 1
ATOM 656 C C . PRO A 1 79 ? -17.210 7.628 19.796 1.00 60.94 79 PRO A C 1
ATOM 658 O O . PRO A 1 79 ? -16.753 8.766 19.862 1.00 60.94 79 PRO A O 1
ATOM 661 N N . SER A 1 80 ? -16.982 6.719 20.758 1.00 66.50 80 SER A N 1
ATOM 662 C CA . SER A 1 80 ? -16.254 7.040 21.995 1.00 66.50 80 SER A CA 1
ATOM 663 C C . SER A 1 80 ? -14.768 7.321 21.763 1.00 66.50 80 SER A C 1
ATOM 665 O O . SER A 1 80 ? -14.135 7.996 22.569 1.00 66.50 80 SER A O 1
ATOM 667 N N . ARG A 1 81 ? -14.228 6.857 20.631 1.00 66.12 81 ARG A N 1
ATOM 668 C CA . ARG A 1 81 ? -12.842 7.081 20.211 1.00 66.12 81 ARG A CA 1
ATOM 669 C C . ARG A 1 81 ? -12.694 8.133 19.118 1.00 66.12 81 ARG A C 1
ATOM 671 O O . ARG A 1 81 ? -11.608 8.259 18.577 1.00 66.12 81 ARG A O 1
ATOM 678 N N . GLY A 1 82 ? -13.761 8.862 18.778 1.00 72.81 82 GLY A N 1
ATOM 679 C CA . GLY A 1 82 ? -13.751 9.850 17.692 1.00 72.81 82 GLY A CA 1
ATOM 680 C C . GLY A 1 82 ? -13.751 9.238 16.284 1.00 72.81 82 GLY A C 1
ATOM 681 O O . GLY A 1 82 ? -13.481 9.939 15.309 1.00 72.81 82 GLY A O 1
ATOM 682 N N . GLY A 1 83 ? -14.057 7.939 16.166 1.00 83.38 83 GLY A N 1
ATOM 683 C CA . GLY A 1 83 ? -14.135 7.223 14.894 1.00 83.38 83 GLY A CA 1
ATOM 684 C C . GLY A 1 83 ? -12.803 7.129 14.143 1.00 83.38 83 GLY A C 1
ATOM 685 O O . GLY A 1 83 ? -11.718 7.222 14.718 1.00 83.38 83 GLY A O 1
ATOM 686 N N . LEU A 1 84 ? -12.889 6.939 12.823 1.00 86.81 84 LEU A N 1
ATOM 687 C CA . LEU A 1 84 ? -11.717 6.762 11.963 1.00 86.81 84 LEU A CA 1
ATOM 688 C C . LEU A 1 84 ? -10.756 7.952 12.022 1.00 86.81 84 LEU A C 1
ATOM 690 O O . LEU A 1 84 ? -9.557 7.732 12.081 1.00 86.81 84 LEU A O 1
ATOM 694 N N . GLN A 1 85 ? -11.256 9.188 12.051 1.00 86.25 85 GLN A N 1
ATOM 695 C CA . GLN A 1 85 ? -10.400 10.378 12.033 1.00 86.25 85 GLN A CA 1
ATOM 696 C C . GLN A 1 85 ? -9.452 10.424 13.238 1.00 86.25 85 GLN A C 1
ATOM 698 O O . GLN A 1 85 ? -8.265 10.688 13.081 1.00 86.25 85 GLN A O 1
ATOM 703 N N . ALA A 1 86 ? -9.961 10.125 14.432 1.00 87.19 86 ALA A N 1
ATOM 704 C CA . ALA A 1 86 ? -9.160 10.124 15.650 1.00 87.19 86 ALA A CA 1
ATOM 705 C C . ALA A 1 86 ? -8.248 8.891 15.770 1.00 87.19 86 ALA A C 1
ATOM 707 O O . ALA A 1 86 ? -7.194 8.962 16.398 1.00 87.19 86 ALA A O 1
ATOM 708 N N . MET A 1 87 ? -8.624 7.765 15.156 1.00 88.62 87 MET A N 1
ATOM 709 C CA . MET A 1 87 ? -7.824 6.537 15.182 1.00 88.62 87 MET A CA 1
ATOM 710 C C . MET A 1 87 ? -6.848 6.403 14.006 1.00 88.62 87 MET A C 1
ATOM 712 O O . MET A 1 87 ? -5.975 5.536 14.062 1.00 88.62 87 MET A O 1
ATOM 716 N N . LEU A 1 88 ? -6.965 7.247 12.974 1.00 91.19 88 LEU A N 1
ATOM 717 C CA . LEU A 1 88 ? -6.297 7.089 11.680 1.00 91.19 88 LEU A CA 1
ATOM 718 C C . LEU A 1 88 ? -4.800 6.826 11.828 1.00 91.19 88 LEU A C 1
ATOM 720 O O . LEU A 1 88 ? -4.321 5.824 11.313 1.00 91.19 88 LEU A O 1
ATOM 724 N N . GLU A 1 89 ? -4.083 7.658 12.585 1.00 92.81 89 GLU A N 1
ATOM 725 C CA . GLU A 1 89 ? -2.633 7.507 12.751 1.00 92.81 89 GLU A CA 1
ATOM 726 C C . GLU A 1 89 ? -2.263 6.138 13.333 1.00 92.81 89 GLU A C 1
ATOM 728 O O . GLU A 1 89 ? -1.460 5.404 12.763 1.00 92.81 89 GLU A O 1
ATOM 733 N N . SER A 1 90 ? -2.908 5.745 14.435 1.00 91.56 90 SER A N 1
ATOM 734 C CA . SER A 1 90 ? -2.654 4.449 15.070 1.00 91.56 90 SER A CA 1
ATOM 735 C C . SER A 1 90 ? -3.006 3.266 14.164 1.00 91.56 90 SER A C 1
ATOM 737 O O . SER A 1 90 ? -2.345 2.229 14.212 1.00 91.56 90 SER A O 1
ATOM 739 N N . GLU A 1 91 ? -4.022 3.424 13.312 1.00 93.25 91 GLU A N 1
ATOM 740 C CA . GLU A 1 91 ? -4.422 2.409 12.344 1.00 93.25 91 GLU A CA 1
ATOM 741 C C . GLU A 1 91 ? -3.447 2.300 11.183 1.00 93.25 91 GLU A C 1
ATOM 743 O O . GLU A 1 91 ? -3.167 1.182 10.750 1.00 93.25 91 GLU A O 1
ATOM 748 N N . VAL A 1 92 ? -2.891 3.415 10.709 1.00 94.75 92 VAL A N 1
ATOM 749 C CA . VAL A 1 92 ? -1.831 3.386 9.700 1.00 94.75 92 VAL A CA 1
ATOM 750 C C . VAL A 1 92 ? -0.605 2.686 10.265 1.00 94.75 92 VAL A C 1
ATOM 752 O O . VAL A 1 92 ? -0.186 1.690 9.684 1.00 94.75 92 VAL A O 1
ATOM 755 N N . GLN A 1 93 ? -0.106 3.097 11.436 1.00 93.94 93 GLN A N 1
ATOM 756 C CA . GLN A 1 93 ? 1.064 2.466 12.064 1.00 93.94 93 GLN A CA 1
ATOM 757 C C . GLN A 1 93 ? 0.863 0.963 12.288 1.00 93.94 93 GLN A C 1
ATOM 759 O O . GLN A 1 93 ? 1.726 0.145 11.968 1.00 93.94 93 GLN A O 1
ATOM 764 N N . PHE A 1 94 ? -0.315 0.573 12.779 1.00 92.12 94 PHE A N 1
ATOM 765 C CA . PHE A 1 94 ? -0.672 -0.833 12.908 1.00 92.12 94 PHE A CA 1
ATOM 766 C C . PHE A 1 94 ? -0.660 -1.559 11.558 1.00 92.12 94 PHE A C 1
ATOM 768 O O . PHE A 1 94 ? -0.146 -2.671 11.459 1.00 92.12 94 PHE A O 1
ATOM 775 N N . THR A 1 95 ? -1.218 -0.948 10.517 1.00 93.50 95 THR A N 1
ATOM 776 C CA . THR A 1 95 ? -1.278 -1.560 9.188 1.00 93.50 95 THR A CA 1
ATOM 777 C C . THR A 1 95 ? 0.112 -1.727 8.591 1.00 93.50 95 THR A C 1
ATOM 779 O O . THR A 1 95 ? 0.394 -2.792 8.053 1.00 93.50 95 THR A O 1
ATOM 782 N N . LEU A 1 96 ? 0.995 -0.737 8.747 1.00 92.50 96 LEU A N 1
ATOM 783 C CA . LEU A 1 96 ? 2.390 -0.811 8.310 1.00 92.50 96 LEU A CA 1
ATOM 784 C C . LEU A 1 96 ? 3.144 -1.944 9.010 1.00 92.50 96 LEU A C 1
ATOM 786 O O . LEU A 1 96 ? 3.794 -2.744 8.342 1.00 92.50 96 LEU A O 1
ATOM 790 N N . LEU A 1 97 ? 2.971 -2.090 10.328 1.00 91.19 97 LEU A N 1
ATOM 791 C CA . LEU A 1 97 ? 3.546 -3.207 11.081 1.00 91.19 97 LEU A CA 1
ATOM 792 C C . LEU A 1 97 ? 3.078 -4.566 10.537 1.00 91.19 97 LEU A C 1
ATOM 794 O O . LEU A 1 97 ? 3.874 -5.488 10.369 1.00 91.19 97 LEU A O 1
ATOM 798 N N . VAL A 1 98 ? 1.779 -4.699 10.263 1.00 89.25 98 VAL A N 1
ATOM 799 C CA . VAL A 1 98 ? 1.201 -5.942 9.739 1.00 89.25 98 VAL A CA 1
ATOM 800 C C . VAL A 1 98 ? 1.694 -6.227 8.314 1.00 89.25 98 VAL A C 1
ATOM 802 O O . VAL A 1 98 ? 1.946 -7.387 7.990 1.00 89.25 98 VAL A O 1
ATOM 805 N N . THR A 1 99 ? 1.845 -5.195 7.478 1.00 88.94 99 THR A N 1
ATOM 806 C CA . THR A 1 99 ? 2.440 -5.306 6.138 1.00 88.94 99 THR A CA 1
ATOM 807 C C . THR A 1 99 ? 3.874 -5.814 6.229 1.00 88.94 99 THR A C 1
ATOM 809 O O . THR A 1 99 ? 4.203 -6.796 5.573 1.00 88.94 99 THR A O 1
ATOM 812 N N . TYR A 1 100 ? 4.693 -5.217 7.098 1.00 86.25 100 TYR A N 1
ATOM 813 C CA . TYR A 1 100 ? 6.094 -5.600 7.281 1.00 86.25 100 TYR A CA 1
ATOM 814 C C . TYR A 1 100 ? 6.254 -7.061 7.732 1.00 86.25 100 TYR A C 1
ATOM 816 O O . TYR A 1 100 ? 7.136 -7.777 7.269 1.00 86.25 100 TYR A O 1
ATOM 824 N N . GLN A 1 101 ? 5.377 -7.545 8.617 1.00 85.88 101 GLN A N 1
ATOM 825 C CA . GLN A 1 101 ? 5.423 -8.932 9.097 1.00 85.88 101 GLN A CA 1
ATOM 826 C C . GLN A 1 101 ? 4.919 -9.960 8.075 1.00 85.88 101 GLN A C 1
ATOM 828 O O . GLN A 1 101 ? 5.205 -11.151 8.208 1.00 85.88 101 GLN A O 1
ATOM 833 N N . ALA A 1 102 ? 4.113 -9.536 7.101 1.00 85.31 102 ALA A N 1
ATOM 834 C CA . ALA A 1 102 ? 3.444 -10.435 6.171 1.00 85.31 102 ALA A CA 1
ATOM 835 C C . ALA A 1 102 ? 3.300 -9.810 4.768 1.00 85.31 102 ALA A C 1
ATOM 837 O O . ALA A 1 102 ? 2.170 -9.636 4.300 1.00 85.31 102 ALA A O 1
ATOM 838 N N . PRO A 1 103 ? 4.412 -9.520 4.066 1.00 85.44 103 PRO A N 1
ATOM 839 C CA . PRO A 1 103 ? 4.387 -8.779 2.799 1.00 85.44 103 PRO A CA 1
ATOM 840 C C . PRO A 1 103 ? 3.632 -9.494 1.678 1.00 85.44 103 PRO A C 1
ATOM 842 O O . PRO A 1 103 ? 2.912 -8.873 0.903 1.00 85.44 103 PRO A O 1
ATOM 845 N N . ALA A 1 104 ? 3.652 -10.829 1.681 1.00 85.44 104 ALA A N 1
ATOM 846 C CA . ALA A 1 104 ? 2.884 -11.661 0.754 1.00 85.44 104 ALA A CA 1
ATOM 847 C C . ALA A 1 104 ? 1.357 -11.650 1.001 1.00 85.44 104 ALA A C 1
ATOM 849 O O . ALA A 1 104 ? 0.626 -12.464 0.433 1.00 85.44 104 ALA A O 1
ATOM 850 N N . LYS A 1 105 ? 0.837 -10.802 1.901 1.00 87.19 105 LYS A N 1
ATOM 851 C CA . LYS A 1 105 ? -0.602 -10.681 2.167 1.00 87.19 105 LYS A CA 1
ATOM 852 C C . LYS A 1 105 ? -1.165 -9.397 1.580 1.00 87.19 105 LYS A C 1
ATOM 854 O O . LYS A 1 105 ? -0.752 -8.297 1.912 1.00 87.19 105 LYS A O 1
ATOM 859 N N . GLU A 1 106 ? -2.233 -9.544 0.804 1.00 86.81 106 GLU A N 1
ATOM 860 C CA . GLU A 1 106 ? -2.941 -8.411 0.204 1.00 86.81 106 GLU A CA 1
ATOM 861 C C . GLU A 1 106 ? -3.765 -7.598 1.219 1.00 86.81 106 GLU A C 1
ATOM 863 O O . GLU A 1 106 ? -4.023 -6.404 1.041 1.00 86.81 106 GLU A O 1
ATOM 868 N N . SER A 1 107 ? -4.255 -8.258 2.276 1.00 89.50 107 SER A N 1
ATOM 869 C CA . SER A 1 107 ? -5.265 -7.674 3.161 1.00 89.50 107 SER A CA 1
ATOM 870 C C . SER A 1 107 ? -4.841 -6.399 3.900 1.00 89.50 107 SER A C 1
ATOM 872 O O . SER A 1 107 ? -5.698 -5.520 4.012 1.00 89.50 107 SER A O 1
ATOM 874 N N . PRO A 1 108 ? -3.589 -6.234 4.371 1.00 90.88 108 PRO A N 1
ATOM 875 C CA . PRO A 1 108 ? -3.134 -4.985 4.981 1.00 90.88 108 PRO A CA 1
ATOM 876 C C . PRO A 1 108 ? -3.174 -3.816 3.992 1.00 90.88 108 PRO A C 1
ATOM 878 O O . PRO A 1 108 ? -3.765 -2.785 4.296 1.00 90.88 108 PRO A O 1
ATOM 881 N N . GLY A 1 109 ? -2.682 -4.003 2.762 1.00 91.25 109 GLY A N 1
ATOM 882 C CA . GLY A 1 109 ? -2.742 -2.970 1.722 1.00 91.25 109 GLY A CA 1
ATOM 883 C C . GLY A 1 109 ? -4.178 -2.587 1.340 1.00 91.25 109 GLY A C 1
ATOM 884 O O . GLY A 1 109 ? -4.484 -1.416 1.125 1.00 91.25 109 GLY A O 1
ATOM 885 N N . ARG A 1 110 ? -5.112 -3.549 1.297 1.00 91.50 110 ARG A N 1
ATOM 886 C CA . ARG A 1 110 ? -6.547 -3.244 1.109 1.00 91.50 110 ARG A CA 1
ATOM 887 C C . ARG A 1 110 ? -7.142 -2.478 2.289 1.00 91.50 110 ARG A C 1
ATOM 889 O O . ARG A 1 110 ? -7.935 -1.564 2.079 1.00 91.50 110 ARG A O 1
ATOM 896 N N . TYR A 1 111 ? -6.777 -2.857 3.511 1.00 93.81 111 TYR A N 1
ATOM 897 C CA . TYR A 1 111 ? -7.226 -2.170 4.717 1.00 93.81 111 TYR A CA 1
ATOM 898 C C . TYR A 1 111 ? -6.740 -0.719 4.727 1.00 93.81 111 TYR A C 1
ATOM 900 O O . TYR A 1 111 ? -7.561 0.176 4.906 1.00 93.81 111 TYR A O 1
ATOM 908 N N . LEU A 1 112 ? -5.460 -0.488 4.410 1.00 94.44 112 LEU A N 1
ATOM 909 C CA . LEU A 1 112 ? -4.861 0.841 4.294 1.00 94.44 112 LEU A CA 1
ATOM 910 C C . LEU A 1 112 ? -5.638 1.732 3.317 1.00 94.44 112 LEU A C 1
ATOM 912 O O . LEU A 1 112 ? -6.077 2.812 3.696 1.00 94.44 112 LEU A O 1
ATOM 916 N N . ARG A 1 113 ? -5.909 1.252 2.094 1.00 92.31 113 ARG A N 1
ATOM 917 C CA . ARG A 1 113 ? -6.741 1.985 1.117 1.00 92.31 113 ARG A CA 1
ATOM 918 C C . ARG A 1 113 ? -8.125 2.331 1.678 1.00 92.31 113 ARG A C 1
ATOM 920 O O . ARG A 1 113 ? -8.644 3.413 1.426 1.00 92.31 113 ARG A O 1
ATOM 927 N N . GLY A 1 114 ? -8.719 1.427 2.457 1.00 92.25 114 GLY A N 1
ATOM 928 C CA . GLY A 1 114 ? -10.012 1.639 3.108 1.00 92.25 114 GLY A CA 1
ATOM 929 C C . GLY A 1 114 ? -10.005 2.736 4.178 1.00 92.25 114 GLY A C 1
ATOM 930 O O . GLY A 1 114 ? -11.024 3.411 4.349 1.00 92.25 114 GLY A O 1
ATOM 931 N N . LEU A 1 115 ? -8.876 2.944 4.867 1.00 93.31 115 LEU A N 1
ATOM 932 C CA . LEU A 1 115 ? -8.703 4.040 5.831 1.00 93.31 115 LEU A CA 1
ATOM 933 C C . LEU A 1 115 ? -8.713 5.414 5.144 1.00 93.31 115 LEU A C 1
ATOM 935 O O . LEU A 1 115 ? -9.181 6.382 5.729 1.00 93.31 115 LEU A O 1
ATOM 939 N N . PHE A 1 116 ? -8.264 5.487 3.890 1.00 93.69 116 PHE A N 1
ATOM 940 C CA . PHE A 1 116 ? -8.162 6.729 3.113 1.00 93.69 116 PHE A CA 1
ATOM 941 C C . PHE A 1 116 ? -9.192 6.829 1.980 1.00 93.69 116 PHE A C 1
ATOM 943 O O . PHE A 1 116 ? -9.011 7.600 1.039 1.00 93.69 116 PHE A O 1
ATOM 950 N N . LYS A 1 117 ? -10.285 6.058 2.039 1.00 89.31 117 LYS A N 1
ATOM 951 C CA . LYS A 1 117 ? -11.260 5.975 0.935 1.00 89.31 117 LYS A CA 1
ATOM 952 C C . LYS A 1 117 ? -11.814 7.346 0.502 1.00 89.31 117 LYS A C 1
ATOM 954 O O . LYS A 1 117 ? -12.034 7.547 -0.690 1.00 89.31 117 LYS A O 1
ATOM 959 N N . ASP A 1 118 ? -11.999 8.256 1.461 1.00 89.31 118 ASP A N 1
ATOM 960 C CA . ASP A 1 118 ? -12.580 9.589 1.264 1.00 89.31 118 ASP A CA 1
ATOM 961 C C . ASP A 1 118 ? -11.499 10.686 1.127 1.00 89.31 118 ASP A C 1
ATOM 963 O O . ASP A 1 118 ? -11.813 11.810 0.752 1.00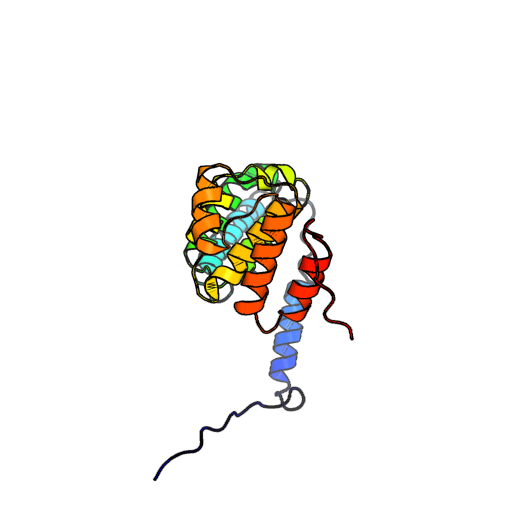 89.31 118 ASP A O 1
ATOM 967 N N . ASP A 1 119 ? -10.225 10.365 1.394 1.00 92.12 119 ASP A N 1
ATOM 968 C CA . ASP A 1 119 ? -9.089 11.296 1.320 1.00 92.12 119 ASP A CA 1
ATOM 969 C C . ASP A 1 119 ? -7.829 10.596 0.786 1.00 92.12 119 ASP A C 1
ATOM 971 O O . ASP A 1 119 ? -6.837 10.355 1.482 1.00 92.12 119 ASP A O 1
ATOM 975 N N . LYS A 1 120 ? -7.881 10.256 -0.503 1.00 93.31 120 LYS A N 1
ATOM 976 C CA . LYS A 1 120 ? -6.773 9.604 -1.215 1.00 93.31 120 LYS A CA 1
ATOM 977 C C . LYS A 1 120 ? -5.535 10.497 -1.328 1.00 93.31 120 LYS A C 1
ATOM 979 O O . LYS A 1 120 ? -4.423 9.986 -1.409 1.00 93.31 120 LYS A O 1
ATOM 984 N N . LEU A 1 121 ? -5.713 11.819 -1.314 1.00 93.75 121 LEU A N 1
ATOM 985 C CA . LEU A 1 121 ? -4.597 12.759 -1.399 1.00 93.75 121 LEU A CA 1
ATOM 986 C C . LEU A 1 121 ? -3.751 12.743 -0.122 1.00 93.75 121 LEU A C 1
ATOM 988 O O . LEU A 1 121 ? -2.534 12.889 -0.191 1.00 93.75 121 LEU A O 1
ATOM 992 N N . SER A 1 122 ? -4.360 12.534 1.047 1.00 93.81 122 SER A N 1
ATOM 993 C CA . SER A 1 122 ? -3.587 12.329 2.276 1.00 93.81 122 SER A CA 1
ATOM 994 C C . SER A 1 122 ? -2.799 11.027 2.266 1.00 93.81 122 SER A C 1
ATOM 996 O O . SER A 1 122 ? -1.706 11.007 2.820 1.00 93.81 122 SER A O 1
ATOM 998 N N . LEU A 1 123 ? -3.288 9.977 1.596 1.00 94.12 123 LEU A N 1
ATOM 999 C CA . LEU A 1 123 ? -2.546 8.723 1.450 1.00 94.12 123 LEU A CA 1
ATOM 1000 C C . LEU A 1 123 ? -1.254 8.908 0.643 1.00 94.12 123 LEU A C 1
ATOM 1002 O O . LEU A 1 123 ? -0.206 8.464 1.094 1.00 94.12 123 LEU A O 1
ATOM 1006 N N . ILE A 1 124 ? -1.292 9.594 -0.505 1.00 94.38 124 ILE A N 1
ATOM 1007 C CA . ILE A 1 124 ? -0.078 9.796 -1.327 1.00 94.38 124 ILE A CA 1
ATOM 1008 C C . ILE A 1 124 ? 0.968 10.703 -0.661 1.00 94.38 124 ILE A C 1
ATOM 1010 O O . ILE A 1 124 ? 2.121 10.710 -1.069 1.00 94.38 124 ILE A O 1
ATOM 1014 N N . ARG A 1 125 ? 0.586 11.462 0.376 1.00 94.00 125 ARG A N 1
ATOM 1015 C CA . ARG A 1 125 ? 1.509 12.287 1.175 1.00 94.00 125 ARG A CA 1
ATOM 1016 C C . ARG A 1 125 ? 2.176 11.520 2.323 1.00 94.00 125 ARG A C 1
ATOM 1018 O O . ARG A 1 125 ? 3.006 12.090 3.028 1.00 94.00 125 ARG A O 1
ATOM 1025 N N . ARG A 1 126 ? 1.803 10.258 2.556 1.00 94.56 126 ARG A N 1
ATOM 1026 C CA . ARG A 1 126 ? 2.362 9.423 3.627 1.00 94.56 126 ARG A CA 1
ATOM 1027 C C . ARG A 1 126 ? 3.695 8.823 3.198 1.00 94.56 126 ARG A C 1
ATOM 1029 O O . ARG A 1 126 ? 3.738 7.750 2.601 1.00 94.56 126 ARG A O 1
ATOM 1036 N N . THR A 1 127 ? 4.782 9.505 3.548 1.00 93.94 127 THR A N 1
ATOM 1037 C CA . THR A 1 127 ? 6.146 9.017 3.303 1.00 93.94 127 THR A CA 1
ATOM 1038 C C . THR A 1 127 ? 6.400 7.664 3.955 1.00 93.94 127 THR A C 1
ATOM 1040 O O . THR A 1 127 ? 7.007 6.810 3.334 1.00 93.94 127 THR A O 1
ATOM 1043 N N . ASP A 1 128 ? 5.864 7.409 5.147 1.00 94.44 128 ASP A N 1
ATOM 1044 C CA . ASP A 1 128 ? 6.003 6.120 5.831 1.00 94.44 128 ASP A CA 1
ATOM 1045 C C . ASP A 1 128 ? 5.328 4.953 5.089 1.00 94.44 128 ASP A C 1
ATOM 1047 O O . ASP A 1 128 ? 5.873 3.852 5.037 1.00 94.44 128 ASP A O 1
ATOM 1051 N N . VAL A 1 129 ? 4.174 5.189 4.457 1.00 94.00 129 VAL A N 1
ATOM 1052 C CA . VAL A 1 129 ? 3.525 4.203 3.580 1.00 94.00 129 VAL A CA 1
ATOM 1053 C C . VAL A 1 129 ? 4.395 3.920 2.361 1.00 94.00 129 VAL A C 1
ATOM 1055 O O . VAL A 1 129 ? 4.589 2.755 2.015 1.00 94.00 129 VAL A O 1
ATOM 1058 N N . ILE A 1 130 ? 4.916 4.970 1.723 1.00 94.31 130 ILE A N 1
ATOM 1059 C CA . ILE A 1 130 ? 5.786 4.857 0.547 1.00 94.31 130 ILE A CA 1
ATOM 1060 C C . ILE A 1 130 ? 7.057 4.084 0.906 1.00 94.31 130 ILE A C 1
ATOM 1062 O O . ILE A 1 130 ? 7.372 3.106 0.235 1.00 94.31 130 ILE A O 1
ATOM 1066 N N . THR A 1 131 ? 7.730 4.451 1.999 1.00 94.12 131 THR A N 1
ATOM 1067 C CA . THR A 1 131 ? 8.942 3.783 2.488 1.00 94.12 131 THR A CA 1
ATOM 1068 C C . THR A 1 131 ? 8.700 2.298 2.711 1.00 94.12 131 THR A C 1
ATOM 1070 O O . THR A 1 131 ? 9.433 1.483 2.164 1.00 94.12 131 THR A O 1
ATOM 1073 N N . VAL A 1 132 ? 7.629 1.923 3.420 1.00 92.31 132 VAL A N 1
ATOM 1074 C CA . VAL A 1 132 ? 7.304 0.503 3.621 1.00 92.31 132 VAL A CA 1
ATOM 1075 C C . VAL A 1 132 ? 7.015 -0.196 2.295 1.00 92.31 132 VAL A C 1
ATOM 1077 O O . VAL A 1 132 ? 7.394 -1.347 2.135 1.00 92.31 132 VAL A O 1
ATOM 1080 N N . CYS A 1 133 ? 6.370 0.456 1.323 1.00 92.19 133 CYS A N 1
ATOM 1081 C CA . CYS A 1 133 ? 6.186 -0.163 0.009 1.00 92.19 133 CYS A CA 1
ATOM 1082 C C . CYS A 1 133 ? 7.528 -0.428 -0.675 1.00 92.19 133 CYS A C 1
ATOM 1084 O O . CYS A 1 133 ? 7.740 -1.544 -1.133 1.00 92.19 133 CYS A O 1
ATOM 1086 N N . LEU A 1 134 ? 8.418 0.568 -0.712 1.00 93.50 134 LEU A N 1
ATOM 1087 C CA . LEU A 1 134 ? 9.736 0.465 -1.341 1.00 93.50 134 LEU A CA 1
ATOM 1088 C C . LEU A 1 134 ? 10.616 -0.595 -0.663 1.00 93.50 134 LEU A C 1
ATOM 1090 O O . LEU A 1 134 ? 11.244 -1.388 -1.353 1.00 93.50 134 LEU A O 1
ATOM 1094 N N . GLU A 1 135 ? 10.599 -0.678 0.668 1.00 92.44 135 GLU A N 1
ATOM 1095 C CA . GLU A 1 135 ? 11.331 -1.698 1.436 1.00 92.44 135 GLU A CA 1
ATOM 1096 C C . GLU A 1 135 ? 10.848 -3.131 1.170 1.00 92.44 135 GLU A C 1
ATOM 1098 O O . GLU A 1 135 ? 11.594 -4.083 1.393 1.00 92.44 135 GLU A O 1
ATOM 1103 N N . GLN A 1 136 ? 9.597 -3.300 0.735 1.00 90.44 136 GLN A N 1
ATOM 1104 C CA . GLN A 1 136 ? 9.015 -4.606 0.408 1.00 90.44 136 GLN A CA 1
ATOM 1105 C C . GLN A 1 136 ? 9.110 -4.944 -1.084 1.00 90.44 136 GLN A C 1
ATOM 1107 O O . GLN A 1 136 ? 8.627 -5.996 -1.506 1.00 90.44 136 GLN A O 1
ATOM 1112 N N . ILE A 1 137 ? 9.701 -4.068 -1.900 1.00 91.25 137 ILE A N 1
ATOM 1113 C CA . ILE A 1 137 ? 10.011 -4.404 -3.285 1.00 91.25 137 ILE A CA 1
ATOM 1114 C C . ILE A 1 137 ? 11.180 -5.393 -3.298 1.00 91.25 137 ILE A C 1
ATOM 1116 O O . ILE A 1 137 ? 12.253 -5.135 -2.760 1.00 91.25 137 ILE A O 1
ATOM 1120 N N . SER A 1 138 ? 10.968 -6.525 -3.958 1.00 85.81 138 SER A N 1
ATOM 1121 C CA . SER A 1 138 ? 11.955 -7.577 -4.181 1.00 85.81 138 SER A CA 1
ATOM 1122 C C . SER A 1 138 ? 11.673 -8.273 -5.516 1.00 85.81 138 SER A C 1
ATOM 1124 O O . SER A 1 138 ? 10.615 -8.084 -6.116 1.00 85.81 138 SER A O 1
ATOM 1126 N N . ASP A 1 139 ? 12.599 -9.106 -5.995 1.00 79.69 139 ASP A N 1
ATOM 1127 C CA . ASP A 1 139 ? 12.434 -9.895 -7.230 1.00 79.69 139 ASP A CA 1
ATOM 1128 C C . ASP A 1 139 ? 11.545 -11.149 -7.058 1.00 79.69 139 ASP A C 1
ATOM 1130 O O . ASP A 1 139 ? 11.654 -12.108 -7.823 1.00 79.69 139 ASP A O 1
ATOM 1134 N N . ASP A 1 140 ? 10.665 -11.179 -6.054 1.00 84.69 140 ASP A N 1
ATOM 1135 C CA . ASP A 1 140 ? 9.812 -12.331 -5.747 1.00 84.69 140 ASP A CA 1
ATOM 1136 C C . ASP A 1 140 ? 8.313 -11.978 -5.670 1.00 84.69 140 ASP A C 1
ATOM 1138 O O . ASP A 1 140 ? 7.905 -10.818 -5.748 1.00 84.69 140 ASP A O 1
ATOM 1142 N N . GLU A 1 141 ? 7.467 -13.003 -5.521 1.00 78.56 141 GLU A N 1
ATOM 1143 C CA . GLU A 1 141 ? 6.003 -12.867 -5.487 1.00 78.56 141 GLU A CA 1
ATOM 1144 C C . GLU A 1 141 ? 5.475 -12.033 -4.302 1.00 78.56 141 GLU A C 1
ATOM 1146 O O . GLU A 1 141 ? 4.350 -11.532 -4.352 1.00 78.56 141 GLU A O 1
ATOM 1151 N N . SER A 1 142 ? 6.248 -11.860 -3.226 1.00 81.38 142 SER A N 1
ATOM 1152 C CA . SER A 1 142 ? 5.828 -11.052 -2.074 1.00 81.38 142 SER A CA 1
ATOM 1153 C C . SER A 1 142 ? 5.766 -9.558 -2.399 1.00 81.38 142 SER A C 1
ATOM 1155 O O . SER A 1 142 ? 4.957 -8.838 -1.808 1.00 81.38 142 SER A O 1
ATOM 1157 N N . SER A 1 143 ? 6.509 -9.119 -3.418 1.00 88.12 143 SER A N 1
ATOM 1158 C CA . SER A 1 143 ? 6.501 -7.737 -3.899 1.00 88.12 143 SER A CA 1
ATOM 1159 C C . SER A 1 143 ? 5.217 -7.353 -4.648 1.00 88.12 143 SER A C 1
ATOM 1161 O O . SER A 1 143 ? 4.905 -6.167 -4.756 1.00 88.12 143 SER A O 1
ATOM 1163 N N . VAL A 1 144 ? 4.407 -8.320 -5.112 1.00 92.75 144 VAL A N 1
ATOM 1164 C CA . VAL A 1 144 ? 3.197 -8.065 -5.925 1.00 92.75 144 VAL A CA 1
ATOM 1165 C C . VAL A 1 144 ? 2.250 -7.078 -5.242 1.00 92.75 144 VAL A C 1
ATOM 1167 O O . VAL A 1 144 ? 1.663 -6.206 -5.884 1.00 92.75 144 VAL A O 1
ATOM 1170 N N . HIS A 1 145 ? 2.081 -7.187 -3.925 1.00 92.06 145 HIS A N 1
ATOM 1171 C CA . HIS A 1 145 ? 1.175 -6.305 -3.192 1.00 92.06 145 HIS A CA 1
ATOM 1172 C C . HIS A 1 145 ? 1.750 -4.907 -2.964 1.00 92.06 145 HIS A C 1
ATOM 1174 O O . HIS A 1 145 ? 0.982 -3.943 -3.018 1.00 92.06 145 HIS A O 1
ATOM 1180 N N . ALA A 1 146 ? 3.064 -4.797 -2.758 1.00 93.44 146 ALA A N 1
ATOM 1181 C CA . ALA A 1 146 ? 3.760 -3.520 -2.649 1.00 93.44 146 ALA A CA 1
ATOM 1182 C C . ALA A 1 146 ? 3.746 -2.772 -3.990 1.00 93.44 146 ALA A C 1
ATOM 1184 O O . ALA A 1 146 ? 3.343 -1.612 -4.041 1.00 93.44 146 ALA A O 1
ATOM 1185 N N . LEU A 1 147 ? 4.057 -3.464 -5.090 1.00 94.44 147 LEU A N 1
ATOM 1186 C CA . LEU A 1 147 ? 4.020 -2.914 -6.446 1.00 94.44 147 LEU A CA 1
ATOM 1187 C C . LEU A 1 147 ? 2.613 -2.477 -6.852 1.00 94.44 147 LEU A C 1
ATOM 1189 O O . LEU A 1 147 ? 2.434 -1.385 -7.381 1.00 94.44 147 LEU A O 1
ATOM 1193 N N . ASN A 1 148 ? 1.594 -3.285 -6.550 1.00 93.75 148 ASN A N 1
ATOM 1194 C CA . ASN A 1 148 ? 0.207 -2.904 -6.803 1.00 93.75 148 ASN A CA 1
ATOM 1195 C C . ASN A 1 148 ? -0.218 -1.680 -5.970 1.00 93.75 148 ASN A C 1
ATOM 1197 O O . ASN A 1 148 ? -0.982 -0.842 -6.437 1.00 93.75 148 ASN A O 1
ATOM 1201 N N . LEU A 1 149 ? 0.253 -1.563 -4.723 1.00 93.31 149 LEU A N 1
ATOM 1202 C CA . LEU A 1 149 ? -0.018 -0.375 -3.915 1.00 93.31 149 LEU A CA 1
ATOM 1203 C C . LEU A 1 149 ? 0.682 0.860 -4.494 1.00 93.31 149 LEU A C 1
ATOM 1205 O O . LEU A 1 149 ? 0.033 1.888 -4.634 1.00 93.31 149 LEU A O 1
ATOM 1209 N N . LEU A 1 150 ? 1.949 0.758 -4.897 1.00 94.62 150 LEU A N 1
ATOM 1210 C CA . LEU A 1 150 ? 2.671 1.854 -5.551 1.00 94.62 150 LEU A CA 1
ATOM 1211 C C . LEU A 1 150 ? 2.014 2.287 -6.859 1.00 94.62 150 LEU A C 1
ATOM 1213 O O . LEU A 1 150 ? 1.840 3.483 -7.074 1.00 94.62 150 LEU A O 1
ATOM 1217 N N . LEU A 1 151 ? 1.584 1.337 -7.691 1.00 94.69 151 LEU A N 1
ATOM 1218 C CA . LEU A 1 151 ? 0.847 1.633 -8.917 1.00 94.69 151 LEU A CA 1
ATOM 1219 C C . LEU A 1 151 ? -0.428 2.432 -8.618 1.00 94.69 151 LEU A C 1
ATOM 1221 O O . LEU A 1 151 ? -0.697 3.435 -9.279 1.00 94.69 151 LEU A O 1
ATOM 1225 N N . ASP A 1 152 ? -1.184 2.050 -7.587 1.00 92.69 152 ASP A N 1
ATOM 1226 C CA . ASP A 1 152 ? -2.358 2.815 -7.163 1.00 92.69 152 ASP A CA 1
ATOM 1227 C C . ASP A 1 152 ? -1.990 4.226 -6.683 1.00 92.69 152 ASP A C 1
ATOM 1229 O O . ASP A 1 152 ? -2.707 5.176 -6.993 1.00 92.69 152 ASP A O 1
ATOM 1233 N N . LEU A 1 153 ? -0.886 4.390 -5.943 1.00 94.06 153 LEU A N 1
ATOM 1234 C CA . LEU A 1 153 ? -0.421 5.707 -5.493 1.00 94.06 153 LEU A CA 1
ATOM 1235 C C . LEU A 1 153 ? -0.051 6.597 -6.684 1.00 94.06 153 LEU A C 1
ATOM 1237 O O . LEU A 1 153 ? -0.516 7.736 -6.752 1.00 94.06 153 LEU A O 1
ATOM 1241 N N . VAL A 1 154 ? 0.715 6.077 -7.647 1.00 94.06 154 VAL A N 1
ATOM 1242 C CA . VAL A 1 154 ? 1.064 6.790 -8.890 1.00 94.06 154 VAL A CA 1
ATOM 1243 C C . VAL A 1 154 ? -0.205 7.190 -9.644 1.00 94.06 154 VAL A C 1
ATOM 1245 O O . VAL A 1 154 ? -0.345 8.332 -10.070 1.00 94.06 154 VAL A O 1
ATOM 1248 N N . SER A 1 155 ? -1.195 6.297 -9.700 1.00 91.06 155 SER A N 1
ATOM 1249 C CA . SER A 1 155 ? -2.495 6.550 -10.341 1.00 91.06 155 SER A CA 1
ATOM 1250 C C . SER A 1 155 ? -3.320 7.647 -9.667 1.00 91.06 155 SER A C 1
ATOM 1252 O O . SER A 1 155 ? -4.161 8.273 -10.309 1.00 91.06 155 SER A O 1
ATOM 1254 N N . ILE A 1 156 ? -3.119 7.869 -8.367 1.00 91.94 156 ILE A N 1
ATOM 1255 C CA . ILE A 1 156 ? -3.747 8.967 -7.621 1.00 91.94 156 ILE A CA 1
ATOM 1256 C C . ILE A 1 156 ? -3.002 10.293 -7.865 1.00 91.94 156 ILE A C 1
ATOM 1258 O O . ILE A 1 156 ? -3.610 11.354 -7.728 1.00 91.94 156 ILE A O 1
ATOM 1262 N N . GLY A 1 157 ? -1.722 10.240 -8.241 1.00 92.12 157 GLY A N 1
ATOM 1263 C CA . GLY A 1 157 ? -0.864 11.407 -8.464 1.00 92.12 157 GLY A CA 1
ATOM 1264 C C . GLY A 1 157 ? 0.353 11.479 -7.540 1.00 92.12 157 GLY A C 1
ATOM 1265 O O . GLY A 1 157 ? 0.847 12.571 -7.279 1.00 92.12 157 GLY A O 1
ATOM 1266 N N . TYR A 1 158 ? 0.813 10.352 -6.989 1.00 93.75 158 TYR A N 1
ATOM 1267 C CA . TYR A 1 158 ? 2.116 10.300 -6.326 1.00 93.75 158 TYR A CA 1
ATOM 1268 C C . TYR A 1 158 ? 3.239 10.513 -7.347 1.00 93.75 158 TYR A C 1
ATOM 1270 O O . TYR A 1 158 ? 3.332 9.789 -8.339 1.00 93.75 158 TYR A O 1
ATOM 1278 N N . GLU A 1 159 ? 4.101 11.483 -7.062 1.00 92.75 159 GLU A N 1
ATOM 1279 C CA . GLU A 1 159 ? 5.337 11.737 -7.793 1.00 92.75 159 GLU A CA 1
ATOM 1280 C C . GLU A 1 159 ? 6.520 11.312 -6.909 1.00 92.75 159 GLU A C 1
ATOM 1282 O O . GLU A 1 159 ? 6.680 11.863 -5.813 1.00 92.75 159 GLU A O 1
ATOM 1287 N N . PRO A 1 160 ? 7.324 10.318 -7.333 1.00 92.62 160 PRO A N 1
ATOM 1288 C CA . PRO A 1 160 ? 8.464 9.859 -6.551 1.00 92.62 160 PRO A CA 1
ATOM 1289 C C . PRO A 1 160 ? 9.483 10.966 -6.294 1.00 92.62 160 PRO A C 1
ATOM 1291 O O . PRO A 1 160 ? 9.819 11.740 -7.189 1.00 92.62 160 PRO A O 1
ATOM 1294 N N . SER A 1 161 ? 10.017 11.013 -5.072 1.00 92.94 161 SER A N 1
ATOM 1295 C CA . SER A 1 161 ? 11.164 11.870 -4.770 1.00 92.94 161 SER A CA 1
ATOM 1296 C C . SER A 1 161 ? 12.429 11.360 -5.474 1.00 92.94 161 SER A C 1
ATOM 1298 O O . SER A 1 161 ? 12.462 10.230 -5.957 1.00 92.94 161 SER A O 1
ATOM 1300 N N . GLU A 1 162 ? 13.504 12.150 -5.505 1.00 90.31 162 GLU A N 1
ATOM 1301 C CA . GLU A 1 162 ? 14.811 11.705 -6.030 1.00 90.31 162 GLU A CA 1
ATOM 1302 C C . GLU A 1 162 ? 15.298 10.403 -5.361 1.00 90.31 162 GLU A C 1
ATOM 1304 O O . GLU A 1 162 ? 15.807 9.501 -6.026 1.00 90.31 162 GLU A O 1
ATOM 1309 N N . ALA A 1 163 ? 15.084 10.265 -4.047 1.00 90.62 163 ALA A N 1
ATOM 1310 C CA . ALA A 1 163 ? 15.472 9.070 -3.296 1.00 90.62 163 ALA A CA 1
ATOM 1311 C C . ALA A 1 163 ? 14.617 7.846 -3.669 1.00 90.62 163 ALA A C 1
ATOM 1313 O O . ALA A 1 163 ? 15.146 6.756 -3.903 1.00 90.62 163 ALA A O 1
ATOM 1314 N N . ASP A 1 164 ? 13.300 8.038 -3.776 1.00 93.44 164 ASP A N 1
ATOM 1315 C CA . ASP A 1 164 ? 12.375 6.978 -4.190 1.00 93.44 164 ASP A CA 1
ATOM 1316 C C . ASP A 1 164 ? 12.658 6.555 -5.638 1.00 93.44 164 ASP A C 1
ATOM 1318 O O . ASP A 1 164 ? 12.661 5.368 -5.957 1.00 93.44 164 ASP A O 1
ATOM 1322 N N . SER A 1 165 ? 12.964 7.529 -6.501 1.00 93.31 165 SER A N 1
ATOM 1323 C CA . SER A 1 165 ? 13.313 7.321 -7.906 1.00 93.31 165 SER A CA 1
ATOM 1324 C C . SER A 1 165 ? 14.568 6.473 -8.054 1.00 93.31 165 SER A C 1
ATOM 1326 O O . SER A 1 165 ? 14.584 5.588 -8.901 1.00 93.31 165 SER A O 1
ATOM 1328 N N . GLY A 1 166 ? 15.590 6.680 -7.216 1.00 92.56 166 GLY A N 1
ATOM 1329 C CA . GLY A 1 166 ? 16.781 5.826 -7.185 1.00 92.56 166 GLY A CA 1
ATOM 1330 C C . GLY A 1 166 ? 16.430 4.357 -6.938 1.00 92.56 166 GLY A C 1
ATOM 1331 O O . GLY A 1 166 ? 16.746 3.502 -7.762 1.00 92.56 166 GLY A O 1
ATOM 1332 N N . THR A 1 167 ? 15.685 4.089 -5.862 1.00 92.25 167 THR A N 1
ATOM 1333 C CA . THR A 1 167 ? 15.230 2.732 -5.501 1.00 92.25 167 THR A CA 1
ATOM 1334 C C . THR A 1 167 ? 14.365 2.105 -6.600 1.00 92.25 167 THR A C 1
ATOM 1336 O O . THR A 1 167 ? 14.535 0.943 -6.962 1.00 92.25 167 THR A O 1
ATOM 1339 N N . LEU A 1 168 ? 13.436 2.878 -7.169 1.00 93.31 168 LEU A N 1
ATOM 1340 C CA . LEU A 1 168 ? 12.563 2.403 -8.241 1.00 93.31 168 LEU A CA 1
ATOM 1341 C C . LEU A 1 168 ? 13.346 2.130 -9.528 1.00 93.31 168 LEU A C 1
ATOM 1343 O O . LEU A 1 168 ? 13.100 1.112 -10.164 1.00 93.31 168 LEU A O 1
ATOM 1347 N N . ASN A 1 169 ? 14.306 2.978 -9.896 1.00 93.31 169 ASN A N 1
ATOM 1348 C CA . ASN A 1 169 ? 15.118 2.799 -11.101 1.00 93.31 169 ASN A CA 1
ATOM 1349 C C . ASN A 1 169 ? 15.957 1.520 -11.049 1.00 93.31 169 ASN A C 1
ATOM 1351 O O . ASN A 1 169 ? 16.107 0.855 -12.073 1.00 93.31 169 ASN A O 1
ATOM 1355 N N . GLU A 1 170 ? 16.471 1.156 -9.873 1.00 90.56 170 GLU A N 1
ATOM 1356 C CA . GLU A 1 170 ? 17.178 -0.114 -9.674 1.00 90.56 170 GLU A CA 1
ATOM 1357 C C . GLU A 1 170 ? 16.270 -1.324 -9.933 1.00 90.56 170 GLU A C 1
ATOM 1359 O O . GLU A 1 170 ? 16.727 -2.335 -10.464 1.00 90.56 170 GLU A O 1
ATOM 1364 N N . PHE A 1 171 ? 14.979 -1.212 -9.608 1.00 89.44 171 PHE A N 1
ATOM 1365 C CA . PHE A 1 171 ? 14.045 -2.333 -9.668 1.00 89.44 171 PHE A CA 1
ATOM 1366 C C . PHE A 1 171 ? 13.235 -2.430 -10.970 1.00 89.44 171 PHE A C 1
ATOM 1368 O O . PHE A 1 171 ? 13.063 -3.517 -11.526 1.00 89.44 171 PHE A O 1
ATOM 1375 N N . VAL A 1 172 ? 12.690 -1.309 -11.448 1.00 91.50 172 VAL A N 1
ATOM 1376 C CA . VAL A 1 172 ? 11.824 -1.253 -12.637 1.00 91.50 172 VAL A CA 1
ATOM 1377 C C . VAL A 1 172 ? 12.525 -0.680 -13.870 1.00 91.50 172 VAL A C 1
ATOM 1379 O O . VAL A 1 172 ? 11.964 -0.739 -14.960 1.00 91.50 172 VAL A O 1
ATOM 1382 N N . GLY A 1 173 ? 13.745 -0.156 -13.724 1.00 90.81 173 GLY A N 1
ATOM 1383 C CA . GLY A 1 173 ? 14.475 0.542 -14.783 1.00 90.81 173 GLY A CA 1
ATOM 1384 C C . GLY A 1 173 ? 14.178 2.043 -14.837 1.00 90.81 173 GLY A C 1
ATOM 1385 O O . GLY A 1 173 ? 13.276 2.541 -14.170 1.00 90.81 173 GLY A O 1
ATOM 1386 N N . ILE A 1 174 ? 14.958 2.769 -15.644 1.00 92.62 174 ILE A N 1
ATOM 1387 C CA . ILE A 1 174 ? 14.892 4.234 -15.766 1.00 92.62 174 ILE A CA 1
ATOM 1388 C C . ILE A 1 174 ? 13.598 4.654 -16.467 1.00 92.62 174 ILE A C 1
ATOM 1390 O O . ILE A 1 174 ? 13.346 4.219 -17.587 1.00 92.62 174 ILE A O 1
ATOM 1394 N N . TRP A 1 175 ? 12.840 5.554 -15.846 1.00 93.62 175 TRP A N 1
ATOM 1395 C CA . TRP A 1 175 ? 11.608 6.135 -16.383 1.00 93.62 175 TRP A CA 1
ATOM 1396 C C . TRP A 1 175 ? 11.707 7.664 -16.465 1.00 93.62 175 TRP A C 1
ATOM 1398 O O . TRP A 1 175 ? 12.512 8.288 -15.776 1.00 93.62 175 TRP A O 1
ATOM 1408 N N . SER A 1 176 ? 10.898 8.279 -17.331 1.00 90.56 176 SER A N 1
ATOM 1409 C CA . SER A 1 176 ? 10.931 9.737 -17.580 1.00 90.56 176 SER A CA 1
ATOM 1410 C C . SER A 1 176 ? 9.651 10.480 -17.188 1.00 90.56 176 SER A C 1
ATOM 1412 O O . SER A 1 176 ? 9.606 11.708 -17.240 1.00 90.56 176 SER A O 1
ATOM 1414 N N . SER A 1 177 ? 8.581 9.764 -16.839 1.00 91.19 177 SER A N 1
ATOM 1415 C CA . SER A 1 177 ? 7.314 10.365 -16.403 1.00 91.19 177 SER A CA 1
ATOM 1416 C C . SER A 1 177 ? 6.536 9.428 -15.472 1.00 91.19 177 SER A C 1
ATOM 1418 O O . SER A 1 177 ? 6.769 8.219 -15.513 1.00 91.19 177 SER A O 1
ATOM 1420 N N . PRO A 1 178 ? 5.565 9.929 -14.686 1.00 88.94 178 PRO A N 1
ATOM 1421 C CA . PRO A 1 178 ? 4.703 9.073 -13.866 1.00 88.94 178 PRO A CA 1
ATOM 1422 C C . PRO A 1 178 ? 3.945 8.007 -14.675 1.00 88.94 178 PRO A C 1
ATOM 1424 O O . PRO A 1 178 ? 3.759 6.887 -14.209 1.00 88.94 178 PRO A O 1
ATOM 1427 N N . THR A 1 179 ? 3.548 8.323 -15.911 1.00 90.62 179 THR A N 1
ATOM 1428 C CA . THR A 1 179 ? 2.894 7.367 -16.820 1.00 90.62 179 THR A CA 1
ATOM 1429 C C . THR A 1 179 ? 3.842 6.248 -17.248 1.00 90.62 179 THR A C 1
ATOM 1431 O O . THR A 1 179 ? 3.453 5.086 -17.299 1.00 90.62 179 THR A O 1
ATOM 1434 N N . ASP A 1 180 ? 5.096 6.598 -17.524 1.00 93.19 180 ASP A N 1
ATOM 1435 C CA . ASP A 1 180 ? 6.156 5.652 -17.877 1.00 93.19 180 ASP A CA 1
ATOM 1436 C C . ASP A 1 180 ? 6.480 4.719 -16.697 1.00 93.19 180 ASP A C 1
ATOM 1438 O O . ASP A 1 180 ? 6.502 3.498 -16.842 1.00 93.19 180 ASP A O 1
ATOM 1442 N N . LEU A 1 181 ? 6.574 5.284 -15.486 1.00 94.38 181 LEU A N 1
ATOM 1443 C CA . LEU A 1 181 ? 6.694 4.517 -14.246 1.00 94.38 181 LEU A CA 1
ATOM 1444 C C . LEU A 1 181 ? 5.520 3.547 -14.049 1.00 94.38 181 LEU A C 1
ATOM 1446 O O . LEU A 1 181 ? 5.736 2.384 -13.709 1.00 94.38 181 LEU A O 1
ATOM 1450 N N . ALA A 1 182 ? 4.279 3.994 -14.269 1.00 93.81 182 ALA A N 1
ATOM 1451 C CA . ALA A 1 182 ? 3.104 3.129 -14.178 1.00 93.81 182 ALA A CA 1
ATOM 1452 C C . ALA A 1 182 ? 3.180 1.955 -15.171 1.00 93.81 182 ALA A C 1
ATOM 1454 O O . ALA A 1 182 ? 2.852 0.825 -14.801 1.00 93.81 182 ALA A O 1
ATOM 1455 N N . GLY A 1 183 ? 3.671 2.198 -16.392 1.00 93.38 183 GLY A N 1
ATOM 1456 C CA . GLY A 1 183 ? 3.927 1.153 -17.385 1.00 93.38 183 GLY A CA 1
ATOM 1457 C C . GLY A 1 183 ? 4.972 0.140 -16.912 1.00 93.38 183 GLY A C 1
ATOM 1458 O O . GLY A 1 183 ? 4.705 -1.062 -16.885 1.00 93.38 183 GLY A O 1
ATOM 1459 N N . HIS A 1 184 ? 6.119 0.614 -16.420 1.00 94.00 184 HIS A N 1
ATOM 1460 C CA . HIS A 1 184 ? 7.164 -0.253 -15.870 1.00 94.00 184 HIS A CA 1
ATOM 1461 C C . HIS A 1 184 ? 6.673 -1.093 -14.678 1.00 94.00 184 HIS A C 1
ATOM 1463 O O . HIS A 1 184 ? 6.957 -2.292 -14.599 1.00 94.00 184 HIS A O 1
ATOM 1469 N N . LEU A 1 185 ? 5.884 -0.506 -13.773 1.00 94.19 185 LEU A N 1
ATOM 1470 C CA . LEU A 1 185 ? 5.258 -1.231 -12.663 1.00 94.19 185 LEU A CA 1
ATOM 1471 C C . LEU A 1 185 ? 4.297 -2.320 -13.164 1.00 94.19 185 LEU A C 1
ATOM 1473 O O . LEU A 1 185 ? 4.330 -3.439 -12.647 1.00 94.19 185 LEU A O 1
ATOM 1477 N N . CYS A 1 186 ? 3.479 -2.031 -14.182 1.00 93.81 186 CYS A N 1
ATOM 1478 C CA . CYS A 1 186 ? 2.583 -3.018 -14.791 1.00 93.81 186 CYS A CA 1
ATOM 1479 C C . CYS A 1 186 ? 3.362 -4.181 -15.416 1.00 93.81 186 CYS A C 1
ATOM 1481 O O . CYS A 1 186 ? 3.045 -5.334 -15.132 1.00 93.81 186 CYS A O 1
ATOM 1483 N N . ALA A 1 187 ? 4.421 -3.901 -16.180 1.00 92.06 187 ALA A N 1
ATOM 1484 C CA . ALA A 1 187 ? 5.265 -4.932 -16.783 1.00 92.06 187 ALA A CA 1
ATOM 1485 C C . ALA A 1 187 ? 5.936 -5.834 -15.728 1.00 92.06 187 ALA A C 1
ATOM 1487 O O . ALA A 1 187 ? 6.056 -7.050 -15.900 1.00 92.06 187 ALA A O 1
ATOM 1488 N N . ARG A 1 188 ? 6.350 -5.275 -14.584 1.00 92.56 188 ARG A N 1
ATOM 1489 C CA . ARG A 1 188 ? 6.871 -6.076 -13.461 1.00 92.56 188 ARG A CA 1
ATOM 1490 C C . ARG A 1 188 ? 5.777 -6.932 -12.821 1.00 92.56 188 ARG A C 1
ATOM 1492 O O . ARG A 1 188 ? 6.000 -8.116 -12.572 1.00 92.56 188 ARG A O 1
ATOM 1499 N N . LEU A 1 189 ? 4.587 -6.370 -12.614 1.00 93.06 189 LEU A N 1
ATOM 1500 C CA . LEU A 1 189 ? 3.427 -7.093 -12.084 1.00 93.06 189 LEU A CA 1
ATOM 1501 C C . LEU A 1 189 ? 2.954 -8.223 -13.010 1.00 93.06 189 LEU A C 1
ATOM 1503 O O . LEU A 1 189 ? 2.554 -9.272 -12.513 1.00 93.06 189 LEU A O 1
ATOM 1507 N N . GLU A 1 190 ? 3.041 -8.068 -14.331 1.00 91.88 190 GLU A N 1
ATOM 1508 C CA . GLU A 1 190 ? 2.749 -9.146 -15.286 1.00 91.88 190 GLU A CA 1
ATOM 1509 C C . GLU A 1 190 ? 3.621 -10.380 -15.076 1.00 91.88 190 GLU A C 1
ATOM 1511 O O . GLU A 1 190 ? 3.121 -11.507 -15.131 1.00 91.88 190 GLU A O 1
ATOM 1516 N N . ASN A 1 191 ? 4.910 -10.157 -14.823 1.00 90.31 191 ASN A N 1
ATOM 1517 C CA . ASN A 1 191 ? 5.883 -11.223 -14.620 1.00 90.31 191 ASN A CA 1
ATOM 1518 C C . ASN A 1 191 ? 5.699 -11.911 -13.262 1.00 90.31 191 ASN A C 1
ATOM 1520 O O . ASN A 1 191 ? 5.774 -13.136 -13.175 1.00 90.31 191 ASN A O 1
ATOM 1524 N N . LEU A 1 192 ? 5.447 -11.130 -12.209 1.00 91.06 192 LEU A N 1
ATOM 1525 C CA . LEU A 1 192 ? 5.368 -11.624 -10.830 1.00 91.06 192 LEU A CA 1
ATOM 1526 C C . LEU A 1 192 ? 3.985 -12.178 -10.457 1.00 91.06 192 LEU A C 1
ATOM 1528 O O . LEU A 1 192 ? 3.868 -13.009 -9.561 1.00 91.06 192 LEU A O 1
ATOM 1532 N N . ASP A 1 193 ? 2.927 -11.748 -11.144 1.00 90.81 193 ASP A N 1
ATOM 1533 C CA . ASP A 1 193 ? 1.548 -12.182 -10.920 1.00 90.81 193 ASP A CA 1
ATOM 1534 C C . ASP A 1 193 ? 0.939 -12.717 -12.217 1.00 90.81 193 ASP A C 1
ATOM 1536 O O . ASP A 1 193 ? 0.008 -12.156 -12.807 1.00 90.81 193 ASP A O 1
ATOM 1540 N N . ALA A 1 194 ? 1.475 -13.858 -12.651 1.00 87.38 194 ALA A N 1
ATOM 1541 C CA . ALA A 1 194 ? 1.098 -14.513 -13.898 1.00 87.38 194 ALA A CA 1
ATOM 1542 C C . ALA A 1 194 ? -0.414 -14.794 -14.003 1.00 87.38 194 ALA A C 1
ATOM 1544 O O . ALA A 1 194 ? -0.980 -14.742 -15.100 1.00 87.38 194 ALA A O 1
ATOM 1545 N N . ILE A 1 195 ? -1.092 -15.038 -12.870 1.00 89.94 195 ILE A N 1
ATOM 1546 C CA . ILE A 1 195 ? -2.547 -15.263 -12.807 1.00 89.94 195 ILE A CA 1
ATOM 1547 C C . ILE A 1 195 ? -3.309 -14.031 -13.312 1.00 89.94 195 ILE A C 1
ATOM 1549 O O . ILE A 1 195 ? -4.332 -14.172 -13.987 1.00 89.94 195 ILE A O 1
ATOM 1553 N N . ARG A 1 196 ? -2.814 -12.826 -13.005 1.00 90.69 196 ARG A N 1
ATOM 1554 C CA . ARG A 1 196 ? -3.407 -11.544 -13.409 1.00 90.69 196 ARG A CA 1
ATOM 1555 C C . ARG A 1 196 ? -2.642 -10.838 -14.530 1.00 90.69 196 ARG A C 1
ATOM 1557 O O . ARG A 1 196 ? -2.966 -9.695 -14.826 1.00 90.69 196 ARG A O 1
ATOM 1564 N N . SER A 1 197 ? -1.727 -11.510 -15.227 1.00 87.12 197 SER A N 1
ATOM 1565 C CA . SER A 1 197 ? -0.979 -10.955 -16.373 1.00 87.12 197 SER A CA 1
ATOM 1566 C C . SER A 1 197 ? -1.858 -10.174 -17.363 1.00 87.12 197 SER A C 1
ATOM 1568 O O . SER A 1 197 ? -1.612 -9.008 -17.636 1.00 87.12 197 SER A O 1
ATOM 1570 N N . ARG A 1 198 ? -2.980 -10.752 -17.816 1.00 86.88 198 ARG A N 1
ATOM 1571 C CA . ARG A 1 198 ? -3.921 -10.066 -18.732 1.00 86.88 198 ARG A CA 1
ATOM 1572 C C . ARG A 1 198 ? -4.576 -8.817 -18.138 1.00 86.88 198 ARG A C 1
ATOM 1574 O O . ARG A 1 198 ? -4.971 -7.929 -18.887 1.00 86.88 198 ARG A O 1
ATOM 1581 N N . TYR A 1 199 ? -4.766 -8.786 -16.821 1.00 90.12 199 TYR A N 1
ATOM 1582 C CA . TYR A 1 199 ? -5.297 -7.615 -16.131 1.00 90.12 199 TYR A CA 1
ATOM 1583 C C . TYR A 1 199 ? -4.255 -6.497 -16.136 1.00 90.12 199 TYR A C 1
ATOM 1585 O O . TYR A 1 199 ? -4.583 -5.384 -16.532 1.00 90.12 199 TYR A O 1
ATOM 1593 N N . TRP A 1 200 ? -3.003 -6.805 -15.799 1.00 91.06 200 TRP A N 1
ATOM 1594 C CA . TRP A 1 200 ? -1.909 -5.833 -15.819 1.00 91.06 200 TRP A CA 1
ATOM 1595 C C . TRP A 1 200 ? -1.654 -5.271 -17.225 1.00 91.06 200 TRP A C 1
ATOM 1597 O O . TRP A 1 200 ? -1.572 -4.055 -17.358 1.00 91.06 200 TRP A O 1
ATOM 1607 N N . ALA A 1 201 ? -1.728 -6.101 -18.272 1.00 84.81 201 ALA A N 1
ATOM 1608 C CA . ALA A 1 201 ? -1.643 -5.661 -19.673 1.00 84.81 201 ALA A CA 1
ATOM 1609 C C . ALA A 1 201 ? -2.730 -4.653 -20.057 1.00 84.81 201 ALA A C 1
ATOM 1611 O O . ALA A 1 201 ? -2.535 -3.762 -20.885 1.00 84.81 201 ALA A O 1
ATOM 1612 N N . CYS A 1 202 ? -3.930 -4.832 -19.503 1.00 84.25 202 CYS A N 1
ATOM 1613 C CA . CYS A 1 202 ? -5.044 -3.921 -19.728 1.00 84.25 202 CYS A CA 1
ATOM 1614 C C . CYS A 1 202 ? -4.846 -2.612 -18.960 1.00 84.25 202 CYS A C 1
ATOM 1616 O O . CYS A 1 202 ? -5.165 -1.549 -19.482 1.00 84.25 202 CYS A O 1
ATOM 1618 N N . VAL A 1 203 ? -4.336 -2.693 -17.730 1.00 82.44 203 VAL A N 1
ATOM 1619 C CA . VAL A 1 203 ? -4.054 -1.526 -16.890 1.00 82.44 203 VAL A CA 1
ATOM 1620 C C . VAL A 1 203 ? -2.942 -0.680 -17.508 1.00 82.44 203 VAL A C 1
ATOM 1622 O O . VAL A 1 203 ? -3.110 0.528 -17.620 1.00 82.44 203 VAL A O 1
ATOM 1625 N N . GLU A 1 204 ? -1.871 -1.294 -18.011 1.00 81.00 204 GLU A N 1
ATOM 1626 C CA . GLU A 1 204 ? -0.800 -0.606 -18.743 1.00 81.00 204 GLU A CA 1
ATOM 1627 C C . GLU A 1 204 ? -1.347 0.201 -19.930 1.00 81.00 204 GLU A C 1
ATOM 1629 O O . GLU A 1 204 ? -0.984 1.355 -20.130 1.00 81.00 204 GLU A O 1
ATOM 1634 N N . GLN A 1 205 ? -2.296 -0.357 -20.686 1.00 80.06 205 GLN A N 1
ATOM 1635 C CA . GLN A 1 205 ? -2.927 0.340 -21.814 1.00 80.06 205 GLN A CA 1
ATOM 1636 C C . GLN A 1 205 ? -3.738 1.572 -21.397 1.00 80.06 205 GLN A C 1
ATOM 1638 O O . GLN A 1 205 ? -3.971 2.456 -22.222 1.00 80.06 205 GLN A O 1
ATOM 1643 N N . CYS A 1 206 ? -4.166 1.649 -20.135 1.00 77.69 206 CYS A N 1
ATOM 1644 C CA . CYS A 1 206 ? -4.789 2.843 -19.573 1.00 77.69 206 CYS A CA 1
ATOM 1645 C C . CYS A 1 206 ? -3.765 3.940 -19.218 1.00 77.69 206 CYS A C 1
ATOM 1647 O O . CYS A 1 206 ? -4.174 5.082 -19.012 1.00 77.69 206 CYS A O 1
ATOM 1649 N N . TYR A 1 207 ? -2.464 3.624 -19.207 1.00 65.62 207 TYR A N 1
ATOM 1650 C CA . TYR A 1 207 ? -1.339 4.541 -18.994 1.00 65.62 207 TYR A CA 1
ATOM 1651 C C . TYR A 1 207 ? -0.487 4.657 -20.271 1.00 65.62 207 TYR A C 1
ATOM 1653 O O . TYR A 1 207 ? 0.627 4.139 -20.323 1.00 65.62 207 TYR A O 1
ATOM 1661 N N . PRO A 1 208 ? -0.978 5.310 -21.340 1.00 51.06 208 PRO A N 1
ATOM 1662 C CA . PRO A 1 208 ? -0.220 5.409 -22.581 1.00 51.06 208 PRO A CA 1
ATOM 1663 C C . PRO A 1 208 ? 1.057 6.235 -22.370 1.00 51.06 208 PRO A C 1
ATOM 1665 O O . PRO A 1 208 ? 0.996 7.456 -22.216 1.00 51.06 208 PRO A O 1
ATOM 1668 N N . SER A 1 209 ? 2.220 5.579 -22.379 1.00 49.12 209 SER A N 1
ATOM 1669 C CA . SER A 1 209 ? 3.508 6.264 -22.462 1.00 49.12 209 SER A CA 1
ATOM 1670 C C . SER A 1 209 ? 3.718 6.840 -23.879 1.00 49.12 209 SER A C 1
ATOM 1672 O O . SER A 1 209 ? 3.176 6.313 -24.857 1.00 49.12 209 SER A O 1
ATOM 1674 N N . PRO A 1 210 ? 4.490 7.933 -24.040 1.00 42.44 210 PRO A N 1
ATOM 1675 C CA . PRO A 1 210 ? 4.662 8.596 -25.337 1.00 42.44 210 PRO A CA 1
ATOM 1676 C C . PRO A 1 210 ? 5.507 7.823 -26.366 1.00 42.44 210 PRO A C 1
ATOM 1678 O O . PRO A 1 210 ? 5.582 8.250 -27.518 1.00 42.44 210 PRO A O 1
ATOM 1681 N N . GLN A 1 211 ? 6.152 6.707 -26.008 1.00 41.84 211 GLN A N 1
ATOM 1682 C CA . GLN A 1 211 ? 7.019 5.960 -26.925 1.00 41.84 211 GLN A CA 1
ATOM 1683 C C . GLN A 1 211 ? 6.428 4.605 -27.343 1.00 41.84 211 GLN A C 1
ATOM 1685 O O . GLN A 1 211 ? 6.719 3.558 -26.780 1.00 41.84 211 GLN A O 1
ATOM 1690 N N . GLY A 1 212 ? 5.672 4.649 -28.442 1.00 38.53 212 GLY A N 1
ATOM 1691 C CA . GLY A 1 212 ? 5.815 3.724 -29.568 1.00 38.53 212 GLY A CA 1
ATOM 1692 C C . GLY A 1 212 ? 5.672 2.227 -29.292 1.00 38.53 212 GLY A C 1
ATOM 1693 O O . GLY A 1 212 ? 6.665 1.499 -29.272 1.00 38.53 212 GLY A O 1
ATOM 1694 N N . ARG A 1 213 ? 4.431 1.729 -29.356 1.00 37.91 213 ARG A N 1
ATOM 1695 C CA . ARG A 1 213 ? 4.206 0.439 -30.022 1.00 37.91 213 ARG A CA 1
ATOM 1696 C C . ARG A 1 213 ? 4.741 0.578 -31.444 1.00 37.91 213 ARG A C 1
ATOM 1698 O O . ARG A 1 213 ? 4.113 1.204 -32.290 1.00 37.91 213 ARG A O 1
ATOM 1705 N N . LYS A 1 214 ? 5.925 0.025 -31.706 1.00 39.06 214 LYS A N 1
ATOM 1706 C CA . LYS A 1 214 ? 6.256 -0.379 -33.069 1.00 39.06 214 LYS A CA 1
ATOM 1707 C C . LYS A 1 214 ? 5.283 -1.492 -33.407 1.00 39.06 214 LYS A C 1
ATOM 1709 O O . LYS A 1 214 ? 5.401 -2.603 -32.891 1.00 39.06 214 LYS A O 1
ATOM 1714 N N . ASP A 1 215 ? 4.302 -1.136 -34.219 1.00 39.06 215 ASP A N 1
ATOM 1715 C CA . ASP A 1 215 ? 3.424 -2.065 -34.899 1.00 39.06 215 ASP A CA 1
ATOM 1716 C C . ASP A 1 215 ? 4.285 -3.164 -35.530 1.00 39.06 215 ASP A C 1
ATOM 1718 O O . ASP A 1 215 ? 5.070 -2.930 -36.448 1.00 39.06 215 ASP A O 1
ATOM 1722 N N . THR A 1 216 ? 4.178 -4.375 -34.995 1.00 45.72 216 THR A N 1
ATOM 1723 C CA . THR A 1 216 ? 4.533 -5.576 -35.743 1.00 45.72 216 THR A CA 1
ATOM 1724 C C . THR A 1 216 ? 3.279 -5.964 -36.508 1.00 45.72 216 THR A C 1
ATOM 1726 O O . THR A 1 216 ? 2.370 -6.597 -35.976 1.00 45.72 216 THR A O 1
ATOM 1729 N N . GLY A 1 217 ? 3.200 -5.494 -37.750 1.00 39.31 217 GLY A N 1
ATOM 1730 C CA . GLY A 1 217 ? 2.079 -5.746 -38.641 1.00 39.31 217 GLY A CA 1
ATOM 1731 C C . GLY A 1 217 ? 2.484 -5.599 -40.103 1.00 39.31 217 GLY A C 1
ATOM 1732 O O . GLY A 1 217 ? 2.572 -4.477 -40.589 1.00 39.31 217 GLY A O 1
ATOM 1733 N N . ALA A 1 218 ? 2.625 -6.764 -40.747 1.00 33.34 218 ALA A N 1
ATOM 1734 C CA . ALA A 1 218 ? 2.940 -7.065 -42.153 1.00 33.34 218 ALA A CA 1
ATOM 1735 C C . ALA A 1 218 ? 4.425 -7.054 -42.555 1.00 33.34 218 ALA A C 1
ATOM 1737 O O . ALA A 1 218 ? 5.024 -5.969 -42.705 1.00 33.34 218 ALA A O 1
#

Secondary structure (DSSP, 8-state):
-----------GGGS-HHHHHHHHHHHHHHHS----S---HHHHHHHHHHHHHHHHHHHTSTTHHHHHHHHHHHHHT-GGGTHHHHHHHHHHHHHHHHHHH-TT-HHHHHHHHHHTTT-HHHHHT-HHHHHHHHHT--SSGGGHHHHHHHHHHHHHT----HHHHHHHHHHH---SSHHHHHHHHHHHHHHH-GGGHHHHHHHHHTS--SS-------